Protein AF-A0A9D4EZG0-F1 (afdb_monomer_lite)

InterPro domains:
  IPR011335 Restriction endonuclease type II-like [SSF52980] (22-196)
  IPR011604 PD-(D/E)XK endonuclease-like domain superfamily [G3DSA:3.90.320.10] (28-204)
  IPR019080 YqaJ viral recombinase [PF09588] (35-185)
  IPR051703 NF-kappa-B Signaling Regulator [PTHR46609] (29-192)

pLDDT: mean 83.03, std 15.55, range [35.62, 96.44]

Secondary structure (DSSP, 8-state):
------GGG-TTEE------TTS-GGGEETTSHHHHHHHHH-SEEGGGHHHHTT-S-HHHHHHHHHHHHT--------HHHHHHHHHHHHHHHHHHHHIIIIIHHHH-TT-EEEEPEEEEEEETTEEEEEEE--SEEEESSTTSPPSEEEEEEE----S---SS--S--GGGHHHHHHHHHHTT-S-EEEEEE--THHHHTTSS---

Radius of gyration: 18.16 Å; chains: 1; bounding box: 56×31×45 Å

Organism: Dreissena polymorpha (NCBI:txid45954)

Structure (mmCIF, N/CA/C/O backbone):
data_AF-A0A9D4EZG0-F1
#
_entry.id   AF-A0A9D4EZG0-F1
#
loop_
_atom_site.group_PDB
_atom_site.id
_atom_site.type_symbol
_atom_site.label_atom_id
_atom_site.label_alt_id
_atom_site.label_comp_id
_atom_site.label_asym_id
_atom_site.label_entity_id
_atom_site.label_seq_id
_atom_site.pdbx_PDB_ins_code
_atom_site.Cartn_x
_atom_site.Cartn_y
_atom_site.Cartn_z
_atom_site.occupancy
_atom_site.B_iso_or_equiv
_atom_site.auth_seq_id
_atom_site.auth_comp_id
_atom_site.auth_asym_id
_atom_site.auth_atom_id
_atom_site.pdbx_PDB_model_num
ATOM 1 N N . MET A 1 1 ? 26.158 16.540 -13.041 1.00 35.62 1 MET A N 1
ATOM 2 C CA . MET A 1 1 ? 24.891 16.798 -13.749 1.00 35.62 1 MET A CA 1
ATOM 3 C C . MET A 1 1 ? 23.884 15.885 -13.095 1.00 35.62 1 MET A C 1
ATOM 5 O O . MET A 1 1 ? 24.068 14.680 -13.172 1.00 35.62 1 MET A O 1
ATOM 9 N N . GLU A 1 2 ? 22.956 16.441 -12.321 1.00 39.72 2 GLU A N 1
ATOM 10 C CA . GLU A 1 2 ? 21.837 15.667 -11.782 1.00 39.72 2 GLU A CA 1
ATOM 11 C C . GLU A 1 2 ? 20.896 15.375 -12.946 1.00 39.72 2 GLU A C 1
ATOM 13 O O . GLU A 1 2 ? 20.112 16.234 -13.353 1.00 39.72 2 GLU A O 1
ATOM 18 N N . ASP A 1 3 ? 21.019 14.178 -13.514 1.00 44.62 3 ASP A N 1
ATOM 19 C CA . ASP A 1 3 ? 19.990 13.605 -14.373 1.00 44.62 3 ASP A CA 1
ATOM 20 C C . ASP A 1 3 ? 18.759 13.356 -13.496 1.00 44.62 3 ASP A C 1
ATOM 22 O O . ASP A 1 3 ? 18.556 12.282 -12.930 1.00 44.62 3 ASP A O 1
ATOM 26 N N . THR A 1 4 ? 17.963 14.404 -13.307 1.00 51.66 4 THR A N 1
ATOM 27 C CA . THR A 1 4 ? 16.655 14.296 -12.671 1.00 51.66 4 THR A CA 1
ATOM 28 C C . THR A 1 4 ? 15.766 13.492 -13.612 1.00 51.66 4 THR A C 1
ATOM 30 O O . THR A 1 4 ? 15.386 13.947 -14.691 1.00 51.66 4 THR A O 1
ATOM 33 N N . VAL A 1 5 ? 15.482 12.245 -13.232 1.00 58.06 5 VAL A N 1
ATOM 34 C CA . VAL A 1 5 ? 14.557 11.383 -13.968 1.00 58.06 5 VAL A CA 1
ATOM 35 C C . VAL A 1 5 ? 13.163 11.984 -13.821 1.00 58.06 5 VAL A C 1
ATOM 37 O O . VAL A 1 5 ? 12.574 11.946 -12.742 1.00 58.06 5 VAL A O 1
ATOM 40 N N . ASP A 1 6 ? 12.626 12.540 -14.907 1.00 74.81 6 ASP A N 1
ATOM 41 C CA . ASP A 1 6 ? 11.213 12.906 -14.985 1.00 74.81 6 ASP A CA 1
ATOM 42 C C . ASP A 1 6 ? 10.387 11.617 -15.042 1.00 74.81 6 ASP A C 1
ATOM 44 O O . ASP A 1 6 ? 10.069 11.092 -16.111 1.00 74.81 6 ASP A O 1
ATOM 48 N N . ILE A 1 7 ? 10.101 11.067 -13.863 1.00 78.25 7 ILE A N 1
ATOM 49 C CA . ILE A 1 7 ? 9.424 9.780 -13.705 1.00 78.25 7 ILE A CA 1
ATOM 50 C C . ILE A 1 7 ? 8.068 9.755 -14.410 1.00 78.25 7 ILE A C 1
ATOM 52 O O . ILE A 1 7 ? 7.688 8.721 -14.949 1.00 78.25 7 ILE A O 1
ATOM 56 N N . ALA A 1 8 ? 7.385 10.901 -14.514 1.00 71.81 8 ALA A N 1
ATOM 57 C CA . ALA A 1 8 ? 6.106 11.021 -15.209 1.00 71.81 8 ALA A CA 1
ATOM 58 C C . ALA A 1 8 ? 6.208 10.752 -16.723 1.00 71.81 8 ALA A C 1
ATOM 60 O O . ALA A 1 8 ? 5.187 10.522 -17.370 1.00 71.81 8 ALA A O 1
ATOM 61 N N . LYS A 1 9 ? 7.420 10.778 -17.292 1.00 76.69 9 LYS A N 1
ATOM 62 C CA . LYS A 1 9 ? 7.703 10.441 -18.695 1.00 76.69 9 LYS A CA 1
ATOM 63 C C . LYS A 1 9 ? 8.304 9.047 -18.875 1.00 76.69 9 LYS A C 1
ATOM 65 O O . LYS A 1 9 ? 8.573 8.663 -20.012 1.00 76.69 9 LYS A O 1
ATOM 70 N N . HIS A 1 10 ? 8.546 8.302 -17.797 1.00 85.00 10 HIS A N 1
ATOM 71 C CA . HIS A 1 10 ? 9.130 6.970 -17.898 1.00 85.00 10 HIS A CA 1
ATOM 72 C C . HIS A 1 10 ? 8.100 5.984 -18.462 1.00 85.00 10 HIS A C 1
ATOM 74 O O . HIS A 1 10 ? 7.015 5.836 -17.910 1.00 85.00 10 HIS A O 1
ATOM 80 N N . GLU A 1 11 ? 8.450 5.270 -19.535 1.00 86.81 11 GLU A N 1
ATOM 81 C CA . GLU A 1 11 ? 7.517 4.415 -20.294 1.00 86.81 11 GLU A CA 1
ATOM 82 C C . GLU A 1 11 ? 6.841 3.322 -19.448 1.00 86.81 11 GLU A C 1
ATOM 84 O O . GLU A 1 11 ? 5.683 2.988 -19.670 1.00 86.81 11 GLU A O 1
ATOM 89 N N . LYS A 1 12 ? 7.562 2.820 -18.441 1.00 89.25 12 LYS A N 1
ATOM 90 C CA . LYS A 1 12 ? 7.097 1.793 -17.500 1.00 89.25 12 LYS A CA 1
ATOM 91 C C . LYS A 1 12 ? 6.278 2.303 -16.313 1.00 89.25 12 LYS A C 1
ATOM 93 O O . LYS A 1 12 ? 5.890 1.496 -15.471 1.00 89.25 12 LYS A O 1
ATOM 98 N N . TYR A 1 13 ? 6.082 3.614 -16.171 1.00 92.50 13 TYR A N 1
ATOM 99 C CA . TYR A 1 13 ? 5.332 4.189 -15.055 1.00 92.50 13 TYR A CA 1
ATOM 100 C C . TYR A 1 13 ? 3.957 4.666 -15.513 1.00 92.50 13 TYR A C 1
ATOM 102 O O . TYR A 1 13 ? 3.821 5.596 -16.307 1.00 92.50 13 TYR A O 1
ATOM 110 N N . HIS A 1 14 ? 2.922 4.050 -14.950 1.00 89.75 14 HIS A N 1
ATOM 111 C CA . HIS A 1 14 ? 1.528 4.356 -15.235 1.00 89.75 14 HIS A CA 1
ATOM 112 C C . HIS A 1 14 ? 0.889 4.974 -14.000 1.00 89.75 14 HIS A C 1
ATOM 114 O O . HIS A 1 14 ? 0.468 4.297 -13.059 1.00 89.75 14 HIS A O 1
ATOM 120 N N . GLN A 1 15 ? 0.826 6.301 -14.012 1.00 85.94 15 GLN A N 1
ATOM 121 C CA . GLN A 1 15 ? 0.176 7.058 -12.958 1.00 85.94 15 GLN A CA 1
ATOM 122 C C . GLN A 1 15 ? -1.348 6.929 -13.046 1.00 85.94 15 GLN A C 1
ATOM 124 O O . GLN A 1 15 ? -1.937 7.045 -14.129 1.00 85.94 15 GLN A O 1
ATOM 129 N N . LEU A 1 16 ? -2.013 6.823 -11.894 1.00 79.06 16 LEU A N 1
ATOM 130 C CA . LEU A 1 16 ? -3.454 7.026 -11.839 1.00 79.06 16 LEU A CA 1
ATOM 131 C C . LEU A 1 16 ? -3.764 8.479 -12.202 1.00 79.06 16 LEU A C 1
ATOM 133 O O . LEU A 1 16 ? -3.499 9.419 -11.435 1.00 79.06 16 LEU A O 1
ATOM 137 N N . LYS A 1 17 ? -4.346 8.662 -13.393 1.00 63.06 17 LYS A N 1
ATOM 138 C CA . LYS A 1 17 ? -4.920 9.943 -13.806 1.00 63.06 17 LYS A CA 1
ATOM 139 C C . LYS A 1 17 ? -5.997 10.324 -12.791 1.00 63.06 17 LYS A C 1
ATOM 141 O O . LYS A 1 17 ? -6.769 9.483 -12.338 1.00 63.06 17 LYS A O 1
ATOM 146 N N . SER A 1 18 ? -5.990 11.586 -12.384 1.00 49.84 18 SER A N 1
ATOM 147 C CA . SER A 1 18 ? -6.847 12.112 -11.324 1.00 49.84 18 SER A CA 1
ATOM 148 C C . SER A 1 18 ? -8.326 11.754 -11.518 1.00 49.84 18 SER A C 1
ATOM 150 O O . SER A 1 18 ? -8.857 11.867 -12.619 1.00 49.84 18 SER A O 1
ATOM 152 N N . TYR A 1 19 ? -8.946 11.372 -10.401 1.00 50.12 19 TYR A N 1
ATOM 153 C CA . TYR A 1 19 ? -10.377 11.267 -10.097 1.00 50.12 19 TYR A CA 1
ATOM 154 C C . TYR A 1 19 ? -11.351 11.956 -11.074 1.00 50.12 19 TYR A C 1
ATOM 156 O O . TYR A 1 19 ? -11.232 13.151 -11.346 1.00 50.12 19 TYR A O 1
ATOM 164 N N . ILE A 1 20 ? -12.394 11.222 -11.482 1.00 43.94 20 ILE A N 1
ATOM 165 C CA . ILE A 1 20 ? -13.632 11.789 -12.035 1.00 43.94 20 ILE A CA 1
ATOM 166 C C . ILE A 1 20 ? -14.622 11.966 -10.869 1.00 43.94 20 ILE A C 1
ATOM 168 O O . ILE A 1 20 ? -14.963 10.973 -10.225 1.00 43.94 20 ILE A O 1
ATOM 172 N N . PRO A 1 21 ? -15.100 13.190 -10.574 1.00 38.97 21 PRO A N 1
ATOM 173 C CA . PRO A 1 21 ? -16.111 13.420 -9.551 1.00 38.97 21 PRO A CA 1
ATOM 174 C C . PRO A 1 21 ? -17.383 12.611 -9.767 1.00 38.97 21 PRO A C 1
ATOM 176 O O . PRO A 1 21 ? -18.058 12.806 -10.771 1.00 38.97 21 PRO A O 1
ATOM 179 N N . GLY A 1 22 ? -17.736 11.744 -8.812 1.00 49.69 22 GLY A N 1
ATOM 180 C CA . GLY A 1 22 ? -19.055 11.113 -8.812 1.00 49.69 22 GLY A CA 1
ATOM 181 C C . GLY A 1 22 ? -19.142 9.743 -8.164 1.00 49.69 22 GLY A C 1
ATOM 182 O O . GLY A 1 22 ? -19.921 9.593 -7.234 1.00 49.69 22 GLY A O 1
ATOM 183 N N . GLU A 1 23 ? -18.411 8.728 -8.626 1.00 49.31 23 GLU A N 1
ATOM 184 C CA . GLU A 1 23 ? -18.785 7.345 -8.294 1.00 49.31 23 GLU A CA 1
ATOM 185 C C . GLU A 1 23 ? -17.597 6.374 -8.233 1.00 49.31 23 GLU A C 1
ATOM 187 O O . GLU A 1 23 ? -16.652 6.443 -9.011 1.00 49.31 23 GLU A O 1
ATOM 192 N N . ASN A 1 24 ? -17.722 5.414 -7.312 1.00 53.84 24 ASN A N 1
ATOM 193 C CA . ASN A 1 24 ? -16.874 4.246 -7.078 1.00 53.84 24 ASN A CA 1
ATOM 194 C C . ASN A 1 24 ? -15.560 4.476 -6.293 1.00 53.84 24 ASN A C 1
ATOM 196 O O . ASN A 1 24 ? -14.560 4.936 -6.847 1.00 53.84 24 ASN A O 1
ATOM 200 N N . PRO A 1 25 ? -15.505 4.043 -5.016 1.00 54.09 25 PRO A N 1
ATOM 201 C CA . PRO A 1 25 ? -14.279 4.020 -4.225 1.00 54.09 25 PRO A CA 1
ATOM 202 C C . PRO A 1 25 ? -13.085 3.367 -4.931 1.00 54.09 25 PRO A C 1
ATOM 204 O O . PRO A 1 25 ? -11.982 3.879 -4.769 1.00 54.09 25 PRO A O 1
ATOM 207 N N . LYS A 1 26 ? -13.313 2.360 -5.798 1.00 59.34 26 LYS A N 1
ATOM 208 C CA . LYS A 1 26 ? -12.304 1.682 -6.643 1.00 59.34 26 LYS A CA 1
ATOM 209 C C . LYS A 1 26 ? -11.625 2.586 -7.691 1.00 59.34 26 LYS A C 1
ATOM 211 O O . LYS A 1 26 ? -11.020 2.095 -8.633 1.00 59.34 26 LYS A O 1
ATOM 216 N N . THR A 1 27 ? -11.760 3.901 -7.584 1.00 65.94 27 THR A N 1
ATOM 217 C CA . THR A 1 27 ? -11.084 4.891 -8.438 1.00 65.94 27 THR A CA 1
ATOM 218 C C . THR A 1 27 ? -10.372 5.969 -7.618 1.00 65.94 27 THR A C 1
ATOM 220 O O . THR A 1 27 ? -9.858 6.949 -8.158 1.00 65.94 27 THR A O 1
ATOM 223 N N . THR A 1 28 ? -10.332 5.820 -6.290 1.00 79.31 28 THR A N 1
ATOM 224 C CA . THR A 1 28 ? -9.817 6.866 -5.406 1.00 79.31 28 THR A CA 1
ATOM 225 C C . THR A 1 28 ? -8.295 6.808 -5.332 1.00 79.31 28 THR A C 1
ATOM 227 O O . THR A 1 28 ? -7.739 5.905 -4.706 1.00 79.31 28 THR A O 1
ATOM 230 N N . LYS A 1 29 ? -7.629 7.813 -5.910 1.00 82.81 29 LYS A N 1
ATOM 231 C CA . LYS A 1 29 ? -6.174 7.999 -5.812 1.00 82.81 29 LYS A CA 1
ATOM 232 C C . LYS A 1 29 ? -5.733 8.200 -4.357 1.00 82.81 29 LYS A C 1
ATOM 234 O O . LYS A 1 29 ? -6.370 8.966 -3.620 1.00 82.81 29 LYS A O 1
ATOM 239 N N . GLN A 1 30 ? -4.637 7.552 -3.963 1.00 83.38 30 GLN A N 1
ATOM 240 C CA . GLN A 1 30 ? -3.992 7.727 -2.658 1.00 83.38 30 GLN A CA 1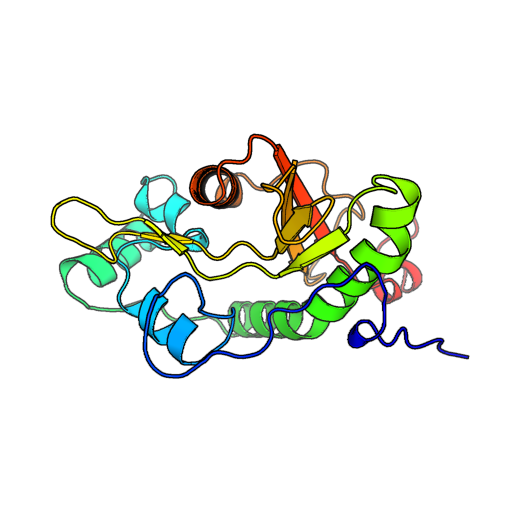
ATOM 241 C C . GLN A 1 30 ? -3.675 9.212 -2.393 1.00 83.38 30 GLN A C 1
ATOM 243 O O . GLN A 1 30 ? -3.472 9.994 -3.323 1.00 83.38 30 GLN A O 1
ATOM 248 N N . LYS A 1 31 ? -3.682 9.625 -1.119 1.00 83.69 31 LYS A N 1
ATOM 249 C CA . LYS A 1 31 ? -3.401 11.007 -0.665 1.00 83.69 31 LYS A CA 1
ATOM 250 C C . LYS A 1 31 ? -4.376 12.094 -1.153 1.00 83.69 31 LYS A C 1
ATOM 252 O O . LYS A 1 31 ? -4.211 13.257 -0.798 1.00 83.69 31 LYS A O 1
ATOM 257 N N . SER A 1 32 ? -5.425 11.748 -1.903 1.00 85.38 32 SER A N 1
ATOM 258 C CA . SER A 1 32 ? -6.505 12.689 -2.228 1.00 85.38 32 SER A CA 1
ATOM 259 C C . SER A 1 32 ? -7.388 12.998 -1.009 1.00 85.38 32 SER A C 1
ATOM 261 O O . SER A 1 32 ? -7.476 12.216 -0.063 1.00 85.38 32 SER A O 1
ATOM 263 N N . GLU A 1 33 ? -8.114 14.117 -1.021 1.00 86.75 33 GLU A N 1
ATOM 264 C CA . GLU A 1 33 ? -9.048 14.451 0.067 1.00 86.75 33 GLU A CA 1
ATOM 265 C C . GLU A 1 33 ? -10.119 13.356 0.263 1.00 86.75 33 GLU A C 1
ATOM 267 O O . GLU A 1 33 ? -10.441 12.964 1.387 1.00 86.75 33 GLU A O 1
ATOM 272 N N . THR A 1 34 ? -10.633 12.800 -0.838 1.00 85.19 34 THR A N 1
ATOM 273 C CA . THR A 1 34 ? -11.591 11.684 -0.827 1.00 85.19 34 THR A CA 1
ATOM 274 C C . THR A 1 34 ? -10.993 10.429 -0.196 1.00 85.19 34 THR A C 1
ATOM 276 O O . THR A 1 34 ? -11.669 9.755 0.581 1.00 85.19 34 THR A O 1
ATOM 279 N N . TRP A 1 35 ? -9.715 10.145 -0.459 1.00 88.38 35 TRP A N 1
ATOM 280 C CA . TRP A 1 35 ? -8.991 9.034 0.159 1.00 88.38 35 TRP A CA 1
ATOM 281 C C . TRP A 1 35 ? -8.968 9.143 1.684 1.00 88.38 35 TRP A C 1
ATOM 283 O O . TRP A 1 35 ? -9.330 8.189 2.378 1.00 88.38 35 TRP A O 1
ATOM 293 N N . PHE A 1 36 ? -8.629 10.324 2.212 1.00 88.69 36 PHE A N 1
ATOM 294 C CA . PHE A 1 36 ? -8.656 10.580 3.653 1.00 88.69 36 PHE A CA 1
ATOM 295 C C . PHE A 1 36 ? -10.069 10.438 4.232 1.00 88.69 36 PHE A C 1
ATOM 297 O O . PHE A 1 36 ? -10.241 9.789 5.266 1.00 88.69 36 PHE A O 1
ATOM 304 N N . LYS A 1 37 ? -11.096 10.971 3.553 1.00 88.62 37 LYS A N 1
ATOM 305 C CA . LYS A 1 37 ? -12.503 10.855 3.984 1.00 88.62 37 LYS A CA 1
ATOM 306 C C . LYS A 1 37 ? -12.963 9.398 4.070 1.00 88.62 37 LYS A C 1
ATOM 308 O O . LYS A 1 37 ? -13.575 9.017 5.066 1.00 88.62 37 LYS A O 1
ATOM 313 N N . ILE A 1 38 ? -12.664 8.588 3.053 1.00 88.88 38 ILE A N 1
ATOM 314 C CA . ILE A 1 38 ? -13.025 7.163 3.010 1.00 88.88 38 ILE A CA 1
ATOM 315 C C . ILE A 1 38 ? -12.316 6.399 4.134 1.00 88.88 38 ILE A C 1
ATOM 317 O O . ILE A 1 38 ? -12.963 5.668 4.883 1.00 88.88 38 ILE A O 1
ATOM 321 N N . ARG A 1 39 ? -11.009 6.620 4.315 1.00 89.62 39 ARG A N 1
ATOM 322 C CA . ARG A 1 39 ? -10.227 5.968 5.377 1.00 89.62 39 ARG A CA 1
ATOM 323 C C . ARG A 1 39 ? -10.692 6.343 6.774 1.00 89.62 39 ARG A C 1
ATOM 325 O O . ARG A 1 39 ? -10.776 5.467 7.630 1.00 89.62 39 ARG A O 1
ATOM 332 N N . ASN A 1 40 ? -11.048 7.604 7.001 1.00 88.50 40 ASN A N 1
ATOM 333 C CA . ASN A 1 40 ? -11.535 8.034 8.307 1.00 88.50 40 ASN A CA 1
ATOM 334 C C . ASN A 1 40 ? -12.882 7.383 8.667 1.00 88.50 40 ASN A C 1
ATOM 336 O O . ASN A 1 40 ? -13.120 7.040 9.820 1.00 88.50 40 ASN A O 1
ATOM 340 N N . ARG A 1 41 ? -13.744 7.152 7.668 1.00 88.38 41 ARG A N 1
ATOM 341 C CA . ARG A 1 41 ? -15.038 6.473 7.848 1.00 88.38 41 ARG A CA 1
ATOM 342 C C . ARG A 1 41 ? -14.922 4.955 7.983 1.00 88.38 41 ARG A C 1
ATOM 344 O O . ARG A 1 41 ? -15.871 4.324 8.434 1.00 88.38 41 ARG A O 1
ATOM 351 N N . SER A 1 42 ? -13.794 4.375 7.579 1.00 91.75 42 SER A N 1
ATOM 352 C CA . SER A 1 42 ? -13.596 2.930 7.633 1.00 91.75 42 SER A CA 1
ATOM 353 C C . SER A 1 42 ? -13.290 2.423 9.042 1.00 91.75 42 SER A C 1
ATOM 355 O O . SER A 1 42 ? -12.532 3.043 9.805 1.00 91.75 42 SER A O 1
ATOM 357 N N . SER A 1 43 ? -13.845 1.256 9.378 1.00 93.50 43 SER A N 1
ATOM 358 C CA . SER A 1 43 ? -13.565 0.595 10.657 1.00 93.50 43 SER A CA 1
ATOM 359 C C . SER A 1 43 ? -12.124 0.092 10.707 1.00 93.50 43 SER A C 1
ATOM 361 O O . SER A 1 43 ? -11.454 0.237 11.725 1.00 93.50 43 SER A O 1
ATOM 363 N N . VAL A 1 44 ? -11.610 -0.415 9.589 1.00 94.75 44 VAL A N 1
ATOM 364 C CA . VAL A 1 44 ? -10.239 -0.908 9.458 1.00 94.75 44 VAL A CA 1
ATOM 365 C C . VAL A 1 44 ? -9.608 -0.361 8.179 1.00 94.75 44 VAL A C 1
ATOM 367 O O . VAL A 1 44 ? -10.245 -0.221 7.142 1.00 94.75 44 VAL A O 1
ATOM 370 N N . THR A 1 45 ? -8.319 -0.069 8.231 1.00 95.00 45 THR A N 1
ATOM 371 C CA . THR A 1 45 ? -7.494 0.192 7.048 1.00 95.00 45 THR A CA 1
ATOM 372 C C . THR A 1 45 ? -6.410 -0.876 6.943 1.00 95.00 45 THR A C 1
ATOM 374 O O . THR A 1 45 ? -6.052 -1.466 7.963 1.00 95.00 45 THR A O 1
ATOM 377 N N . GLY A 1 46 ? -5.821 -1.089 5.760 1.00 94.25 46 GLY A N 1
ATOM 378 C CA . GLY A 1 46 ? -4.669 -1.999 5.606 1.00 94.25 46 GLY A CA 1
ATOM 379 C C . GLY A 1 46 ? -3.592 -1.770 6.679 1.00 94.25 46 GLY A C 1
ATOM 380 O O . GLY A 1 46 ? -3.209 -2.692 7.394 1.00 94.25 46 GLY A O 1
ATOM 381 N N . SER A 1 47 ? -3.227 -0.506 6.912 1.00 92.38 47 SER A N 1
ATOM 382 C CA . SER A 1 47 ? -2.221 -0.110 7.907 1.00 92.38 47 SER A CA 1
ATOM 383 C C . SER A 1 47 ? -2.671 -0.228 9.377 1.00 92.38 47 SER A C 1
ATOM 385 O O . SER A 1 47 ? -1.835 -0.171 10.274 1.00 92.38 47 SER A O 1
ATOM 387 N N . THR A 1 48 ? -3.972 -0.358 9.668 1.00 94.25 48 THR A N 1
ATOM 388 C CA . THR A 1 48 ? -4.490 -0.553 11.045 1.00 94.25 48 THR A CA 1
ATOM 389 C C . THR A 1 48 ? -4.917 -1.993 11.329 1.00 94.25 48 THR A C 1
ATOM 391 O O . THR A 1 48 ? -5.149 -2.334 12.490 1.00 94.25 48 THR A O 1
ATOM 394 N N . CYS A 1 49 ? -4.940 -2.853 10.306 1.00 95.44 49 CYS A N 1
ATOM 395 C CA . CYS A 1 49 ? -5.368 -4.250 10.373 1.00 95.44 49 CYS A CA 1
ATOM 396 C C . CYS A 1 49 ? -4.630 -5.045 11.459 1.00 95.44 49 CYS A C 1
ATOM 398 O O . CYS A 1 49 ? -5.257 -5.746 12.246 1.00 95.44 49 CYS A O 1
ATOM 400 N N . TYR A 1 50 ? -3.316 -4.851 11.608 1.00 96.44 50 TYR A N 1
ATOM 401 C CA . TYR A 1 50 ? -2.542 -5.505 12.669 1.00 96.44 50 TYR A CA 1
ATOM 402 C C . TYR A 1 50 ? -3.084 -5.210 14.081 1.00 96.44 50 TYR A C 1
ATOM 404 O O . TYR A 1 50 ? -3.174 -6.099 14.927 1.00 96.44 50 TYR A O 1
ATOM 412 N N . THR A 1 51 ? -3.489 -3.963 14.336 1.00 94.81 51 THR A N 1
ATOM 413 C CA . THR A 1 51 ? -4.087 -3.580 15.625 1.00 94.81 51 THR A CA 1
ATOM 414 C C . THR A 1 51 ? -5.517 -4.107 15.745 1.00 94.81 51 THR A C 1
ATOM 416 O O . THR A 1 51 ? -5.883 -4.596 16.810 1.00 94.81 51 THR A O 1
ATOM 419 N N . ALA A 1 52 ? -6.295 -4.068 14.659 1.00 93.69 52 ALA A N 1
ATOM 420 C CA . ALA A 1 52 ? -7.660 -4.596 14.614 1.00 93.69 52 ALA A CA 1
ATOM 421 C C . ALA A 1 52 ? -7.722 -6.113 14.888 1.00 93.69 52 ALA A C 1
ATOM 423 O O . ALA A 1 52 ? -8.648 -6.583 15.540 1.00 93.69 52 ALA A O 1
ATOM 424 N N . LEU A 1 53 ? -6.699 -6.866 14.468 1.00 95.06 53 LEU A N 1
ATOM 425 C CA . LEU A 1 53 ? -6.534 -8.303 14.733 1.00 95.06 53 LEU A CA 1
ATOM 426 C C . LEU A 1 53 ? -6.056 -8.627 16.161 1.00 95.06 53 LEU A C 1
ATOM 428 O O . LEU A 1 53 ? -5.748 -9.779 16.466 1.00 95.06 53 LEU A O 1
ATOM 432 N N . GLY A 1 54 ? -5.932 -7.628 17.035 1.00 94.62 54 GLY A N 1
ATOM 433 C CA . GLY A 1 54 ? -5.518 -7.840 18.419 1.00 94.62 54 GLY A CA 1
ATOM 434 C C . GLY A 1 54 ? -4.017 -8.099 18.605 1.00 94.62 54 GLY A C 1
ATOM 435 O O . GLY A 1 54 ? -3.603 -8.589 19.651 1.00 94.62 54 GLY A O 1
ATOM 436 N N . GLN A 1 55 ? -3.183 -7.801 17.602 1.00 94.44 55 GLN A N 1
ATOM 437 C CA . GLN A 1 55 ? -1.735 -8.059 17.655 1.00 94.44 55 GLN A CA 1
ATOM 438 C C . GLN A 1 55 ? -0.924 -6.838 18.135 1.00 94.44 55 GLN A C 1
ATOM 440 O O . GLN A 1 55 ? 0.296 -6.913 18.313 1.00 94.44 55 GLN A O 1
ATOM 445 N N . GLY A 1 56 ? -1.586 -5.692 18.322 1.00 90.00 56 GLY A N 1
ATOM 446 C CA . GLY A 1 56 ? -0.979 -4.452 18.803 1.00 90.00 56 GLY A CA 1
ATOM 447 C C . GLY A 1 56 ? -0.723 -4.433 20.314 1.00 90.00 56 GLY A C 1
ATOM 448 O O . GLY A 1 56 ? -1.120 -5.320 21.064 1.00 90.00 56 GLY A O 1
ATOM 449 N N . LYS A 1 57 ? -0.089 -3.360 20.798 1.00 91.44 57 LYS A N 1
ATOM 450 C CA . LYS A 1 57 ? -0.036 -3.075 22.243 1.00 91.44 57 LYS A CA 1
ATOM 451 C C . LYS A 1 57 ? -1.441 -2.741 22.752 1.00 91.44 57 LYS A C 1
ATOM 453 O O . LYS A 1 57 ? -2.194 -2.082 22.037 1.00 91.44 57 LYS A O 1
ATOM 458 N N . LEU A 1 58 ? -1.750 -3.084 24.007 1.00 92.94 58 LEU A N 1
ATOM 459 C CA . LEU A 1 58 ? -3.066 -2.847 24.626 1.00 92.94 58 LEU A CA 1
ATOM 460 C C . LEU A 1 58 ? -3.579 -1.414 24.425 1.00 92.94 58 LEU A C 1
ATOM 462 O O . LEU A 1 58 ? -4.716 -1.220 24.009 1.00 92.94 58 LEU A O 1
ATOM 466 N N . LYS A 1 59 ? -2.711 -0.414 24.621 1.00 91.50 59 LYS A N 1
ATOM 467 C CA . LYS A 1 59 ? -3.051 0.998 24.398 1.00 91.50 59 LYS A CA 1
ATOM 468 C C . LYS A 1 59 ? -3.491 1.281 22.955 1.00 91.50 59 LYS A C 1
ATOM 470 O O . LYS A 1 59 ? -4.473 1.981 22.750 1.00 91.50 59 LYS A O 1
ATOM 475 N N . ASN A 1 60 ? -2.795 0.725 21.963 1.00 90.19 60 ASN A N 1
ATOM 476 C CA . ASN A 1 60 ? -3.128 0.935 20.551 1.00 90.19 60 ASN A CA 1
ATOM 477 C C . ASN A 1 60 ? -4.444 0.239 20.187 1.00 90.19 60 ASN A C 1
ATOM 479 O O . ASN A 1 60 ? -5.241 0.791 19.434 1.00 90.19 60 ASN A O 1
ATOM 483 N N . MET A 1 61 ? -4.683 -0.951 20.748 1.00 93.44 61 MET A N 1
ATOM 484 C CA . MET A 1 61 ? -5.937 -1.683 20.564 1.00 93.44 61 MET A CA 1
ATOM 485 C C . MET A 1 61 ? -7.123 -0.924 21.160 1.00 93.44 61 MET A C 1
ATOM 487 O O . MET A 1 61 ? -8.146 -0.802 20.495 1.00 93.44 61 MET A O 1
ATOM 491 N N . GLN A 1 62 ? -6.966 -0.348 22.357 1.00 92.94 62 GLN A N 1
ATOM 492 C CA . GLN A 1 62 ? -8.001 0.479 22.980 1.00 92.94 62 GLN A CA 1
ATOM 493 C C . GLN A 1 62 ? -8.315 1.720 22.138 1.00 92.94 62 GLN A C 1
ATOM 495 O O . GLN A 1 62 ? -9.476 1.982 21.856 1.00 92.94 62 GLN A O 1
ATOM 500 N N . VAL A 1 63 ? -7.289 2.438 21.666 1.00 92.25 63 VAL A N 1
ATOM 501 C CA . VAL A 1 63 ? -7.478 3.613 20.796 1.00 92.25 63 VAL A CA 1
ATOM 502 C C . VAL A 1 63 ? -8.215 3.239 19.508 1.00 92.25 63 VAL A C 1
ATOM 504 O O . VAL A 1 63 ? -9.131 3.944 19.092 1.00 92.25 63 VAL A O 1
ATOM 507 N N . HIS A 1 64 ? -7.856 2.113 18.882 1.00 93.12 64 HIS A N 1
ATOM 508 C CA . HIS A 1 64 ? -8.564 1.633 17.698 1.00 93.12 64 HIS A CA 1
ATOM 509 C C . HIS A 1 64 ? -10.024 1.273 18.013 1.00 93.12 64 HIS A C 1
ATOM 511 O O . HIS A 1 64 ? -10.918 1.645 17.255 1.00 93.12 64 HIS A O 1
ATOM 517 N N . TYR A 1 65 ? -10.270 0.581 19.128 1.00 93.19 65 TYR A N 1
ATOM 518 C CA . TYR A 1 65 ? -11.613 0.220 19.575 1.00 93.19 65 TYR A CA 1
ATOM 519 C C . TYR A 1 65 ? -12.482 1.455 19.827 1.00 93.19 65 TYR A C 1
ATOM 521 O O . TYR A 1 65 ? -13.590 1.520 19.299 1.00 93.19 65 TYR A O 1
ATOM 529 N N . ASP A 1 66 ? -11.977 2.446 20.565 1.00 92.88 66 ASP A N 1
ATOM 530 C CA . ASP A 1 66 ? -12.693 3.691 20.861 1.00 92.88 66 ASP A CA 1
ATOM 531 C C . ASP A 1 66 ? -13.056 4.421 19.560 1.00 92.88 66 ASP A C 1
ATOM 533 O O . ASP A 1 66 ? -14.226 4.717 19.312 1.00 92.88 66 ASP A O 1
ATOM 537 N N . ARG A 1 67 ? -12.096 4.580 18.642 1.00 91.88 67 ARG A N 1
ATOM 538 C CA . ARG A 1 67 ? -12.348 5.202 17.334 1.00 91.88 67 ARG A CA 1
ATOM 539 C C . ARG A 1 67 ? -13.472 4.498 16.569 1.00 91.88 67 ARG A C 1
ATOM 541 O O . ARG A 1 67 ? -14.337 5.157 16.004 1.00 91.88 67 ARG A O 1
ATOM 548 N N . VAL A 1 68 ? -13.465 3.165 16.538 1.00 90.19 68 VAL A N 1
ATOM 549 C CA . VAL A 1 68 ? -14.405 2.373 15.724 1.00 90.19 68 VAL A CA 1
ATOM 550 C C . VAL A 1 68 ? -15.776 2.217 16.384 1.00 90.19 68 VAL A C 1
ATOM 552 O O . VAL A 1 68 ? -16.785 2.194 15.682 1.00 90.19 68 VAL A O 1
ATOM 555 N N . LYS A 1 69 ? -15.838 2.070 17.711 1.00 90.06 69 LYS A N 1
ATOM 556 C CA . LYS A 1 69 ? -17.084 1.779 18.438 1.00 90.06 69 LYS A CA 1
ATOM 557 C C . LYS A 1 69 ? -17.749 3.009 19.027 1.00 90.06 69 LYS A C 1
ATOM 559 O O . LYS A 1 69 ? -18.975 3.048 19.068 1.00 90.06 69 LYS A O 1
ATOM 564 N N . THR A 1 70 ? -16.972 3.982 19.491 1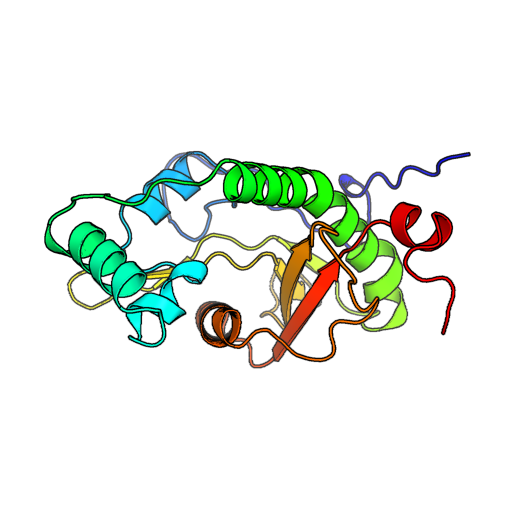.00 87.44 70 THR A N 1
ATOM 565 C CA . THR A 1 70 ? -17.494 5.185 20.154 1.00 87.44 70 THR A CA 1
ATOM 566 C C . THR A 1 70 ? -17.306 6.445 19.313 1.00 87.44 70 THR A C 1
ATOM 568 O O . THR A 1 70 ? -17.913 7.468 19.617 1.00 87.44 70 THR A O 1
ATOM 571 N N . GLY A 1 71 ? -16.506 6.381 18.242 1.00 84.81 71 GLY A N 1
ATOM 572 C CA . GLY A 1 71 ? -16.172 7.538 17.409 1.00 84.81 71 GLY A CA 1
ATOM 573 C C . GLY A 1 71 ? -15.173 8.491 18.069 1.00 84.81 71 GLY A C 1
ATOM 574 O O . GLY A 1 71 ? -14.913 9.564 17.529 1.00 84.81 71 GLY A O 1
ATOM 575 N N . ILE A 1 72 ? -14.620 8.122 19.229 1.00 84.38 72 ILE A N 1
ATOM 576 C CA . ILE A 1 72 ? -13.652 8.939 19.959 1.00 84.38 72 ILE A CA 1
ATOM 577 C C . ILE A 1 72 ? -12.257 8.636 19.417 1.00 84.38 72 ILE A C 1
ATOM 579 O O . ILE A 1 72 ? -11.728 7.543 19.618 1.00 84.38 72 ILE A O 1
ATOM 583 N N . ASP A 1 73 ? -11.644 9.616 18.758 1.00 81.06 73 ASP A N 1
ATOM 584 C CA . ASP A 1 73 ? -10.249 9.519 18.338 1.00 81.06 73 ASP A CA 1
ATOM 585 C C . ASP A 1 73 ? -9.324 10.126 19.400 1.00 81.06 73 ASP A C 1
ATOM 587 O O . ASP A 1 73 ? -9.118 11.336 19.472 1.00 81.06 73 ASP A O 1
ATOM 591 N N . ASN A 1 74 ? -8.789 9.259 20.260 1.00 79.00 74 ASN A N 1
ATOM 592 C CA . ASN A 1 74 ? -7.811 9.625 21.288 1.00 79.00 74 ASN A CA 1
ATOM 593 C C . ASN A 1 74 ? -6.364 9.561 20.771 1.00 79.00 74 ASN A C 1
ATOM 595 O O . ASN A 1 74 ? -5.418 9.700 21.554 1.00 79.00 74 ASN A O 1
ATOM 599 N N . PHE A 1 75 ? -6.160 9.282 19.480 1.00 80.25 75 PHE A N 1
ATOM 600 C CA . PHE A 1 75 ? -4.824 9.192 18.924 1.00 80.25 75 PHE A CA 1
ATOM 601 C C . PHE A 1 75 ? -4.224 10.586 18.744 1.00 80.25 75 PHE A C 1
ATOM 603 O O . PHE A 1 75 ? -4.762 11.438 18.043 1.00 80.25 75 PHE A O 1
ATOM 610 N N . GLN A 1 76 ? -3.058 10.803 19.346 1.00 81.69 76 GLN A N 1
ATOM 611 C CA . GLN A 1 76 ? -2.254 11.991 19.096 1.00 81.69 76 GLN A CA 1
ATOM 612 C C . GLN A 1 76 ? -0.962 11.584 18.406 1.00 81.69 76 GLN A C 1
ATOM 614 O O . GLN A 1 76 ? -0.196 10.762 18.916 1.00 81.69 76 GLN A O 1
ATOM 619 N N . PHE A 1 77 ? -0.727 12.171 17.236 1.00 81.25 77 PHE A N 1
ATOM 620 C CA . PHE A 1 77 ? 0.534 12.014 16.533 1.00 81.25 77 PHE A CA 1
ATOM 621 C C . PHE A 1 77 ? 1.637 12.714 17.328 1.00 81.25 77 PHE A C 1
ATOM 623 O O . PHE A 1 77 ? 1.518 13.887 17.674 1.00 81.25 77 PHE A O 1
ATOM 630 N N . THR A 1 78 ? 2.722 11.997 17.608 1.00 87.88 78 THR A N 1
ATOM 631 C CA . THR A 1 78 ? 3.934 12.622 18.144 1.00 87.88 78 THR A CA 1
ATOM 632 C C . THR A 1 78 ? 4.625 13.422 17.041 1.00 87.88 78 THR A C 1
ATOM 634 O O . THR A 1 78 ? 4.534 13.062 15.867 1.00 87.88 78 THR A O 1
ATOM 637 N N . GLU A 1 79 ? 5.373 14.467 17.397 1.00 89.75 79 GLU A N 1
ATOM 638 C CA . GLU A 1 79 ? 6.147 15.258 16.423 1.00 89.75 79 GLU A CA 1
ATOM 639 C C . GLU A 1 79 ? 7.095 14.383 15.592 1.00 89.75 79 GLU A C 1
ATOM 641 O O . GLU A 1 79 ? 7.185 14.530 14.375 1.00 89.75 79 GLU A O 1
ATOM 646 N N . ALA A 1 80 ? 7.733 13.398 16.234 1.00 86.50 80 ALA A N 1
ATOM 647 C CA . ALA A 1 80 ? 8.581 12.423 15.555 1.00 86.50 80 ALA A CA 1
ATOM 648 C C . ALA A 1 80 ? 7.807 11.587 14.520 1.00 86.50 80 ALA A C 1
ATOM 650 O O . ALA A 1 80 ? 8.312 11.337 13.428 1.00 86.50 80 ALA A O 1
ATOM 651 N N . LEU A 1 81 ? 6.573 11.169 14.829 1.00 84.62 81 LEU A N 1
ATOM 652 C CA . LEU A 1 81 ? 5.741 10.422 13.885 1.00 84.62 81 LEU A CA 1
ATOM 653 C C . LEU A 1 81 ? 5.315 11.296 12.700 1.00 84.62 81 LEU A C 1
ATOM 655 O O . LEU A 1 81 ? 5.390 10.836 11.565 1.00 84.62 81 LEU A O 1
ATOM 659 N N . ILE A 1 82 ? 4.923 12.549 12.949 1.00 88.25 82 ILE A N 1
ATOM 660 C CA . ILE A 1 82 ? 4.578 13.514 11.891 1.00 88.25 82 ILE A CA 1
ATOM 661 C C . ILE A 1 82 ? 5.782 13.739 10.973 1.00 88.25 82 ILE A C 1
ATOM 663 O O . ILE A 1 82 ? 5.649 13.658 9.754 1.00 88.25 82 ILE A O 1
ATOM 667 N N . SER A 1 83 ? 6.963 13.959 11.553 1.00 89.00 83 SER A N 1
ATOM 668 C CA . SER A 1 83 ? 8.211 14.119 10.804 1.00 89.00 83 SER A CA 1
ATOM 669 C C . SER A 1 83 ? 8.498 12.902 9.917 1.00 89.00 83 SER A C 1
ATOM 671 O O . SER A 1 83 ? 8.733 13.052 8.719 1.00 89.00 83 SER A O 1
ATOM 673 N N . ASN A 1 84 ? 8.363 11.686 10.459 1.00 86.38 84 ASN A N 1
ATOM 674 C CA . ASN A 1 84 ? 8.552 10.455 9.689 1.00 86.38 84 ASN A CA 1
ATOM 675 C C . ASN A 1 84 ? 7.526 10.294 8.556 1.00 86.38 84 ASN A C 1
ATOM 677 O O . ASN A 1 84 ? 7.884 9.857 7.465 1.00 86.38 84 ASN A O 1
ATOM 681 N N . MET A 1 85 ? 6.258 10.648 8.790 1.00 86.56 85 MET A N 1
ATOM 682 C CA . MET A 1 85 ? 5.216 10.605 7.757 1.00 86.56 85 MET A CA 1
ATOM 683 C C . MET A 1 85 ? 5.486 11.608 6.631 1.00 86.56 85 MET A C 1
ATOM 685 O O . MET A 1 85 ? 5.308 11.277 5.457 1.00 86.56 85 MET A O 1
ATOM 689 N N . ASN A 1 86 ? 5.944 12.812 6.980 1.00 89.81 86 ASN A N 1
ATOM 690 C CA . ASN A 1 86 ? 6.312 13.842 6.012 1.00 89.81 86 ASN A CA 1
ATOM 691 C C . ASN A 1 86 ? 7.520 13.411 5.182 1.00 89.81 86 ASN A C 1
ATOM 693 O O . ASN A 1 86 ? 7.461 13.507 3.960 1.00 89.81 86 ASN A O 1
ATOM 697 N N . TYR A 1 87 ? 8.560 12.868 5.822 1.00 89.12 87 TYR A N 1
ATOM 698 C CA . TYR A 1 87 ? 9.721 12.316 5.122 1.00 89.12 87 TYR A CA 1
ATOM 699 C C . TYR A 1 87 ? 9.318 11.205 4.154 1.00 89.12 87 TYR A C 1
ATOM 701 O O . TYR A 1 87 ? 9.725 11.195 2.994 1.00 89.12 87 TYR A O 1
ATOM 709 N N . GLY A 1 88 ? 8.480 10.272 4.615 1.00 88.19 88 GLY A N 1
ATOM 710 C CA . GLY A 1 88 ? 8.025 9.193 3.753 1.00 88.19 88 GLY A CA 1
ATOM 711 C C . GLY A 1 88 ? 7.244 9.713 2.549 1.00 88.19 88 GLY A C 1
ATOM 712 O O . GLY A 1 88 ? 7.452 9.257 1.430 1.00 88.19 88 GLY A O 1
ATOM 713 N N . THR A 1 89 ? 6.416 10.735 2.768 1.00 88.44 89 THR A N 1
ATOM 714 C CA . THR A 1 89 ? 5.640 11.386 1.709 1.00 88.44 89 THR A CA 1
ATOM 715 C C . THR A 1 89 ? 6.526 12.121 0.704 1.00 88.44 89 THR A C 1
ATOM 717 O O . THR A 1 89 ? 6.241 12.044 -0.488 1.00 88.44 89 THR A O 1
ATOM 720 N N . SER A 1 90 ? 7.577 12.819 1.148 1.00 90.00 90 SER A N 1
ATOM 721 C CA . SER A 1 90 ? 8.458 13.584 0.255 1.00 90.00 90 SER A CA 1
ATOM 722 C C . SER A 1 90 ? 9.361 12.704 -0.605 1.00 90.00 90 SER A C 1
ATOM 724 O O . SER A 1 90 ? 9.715 13.123 -1.700 1.00 90.00 90 SER A O 1
ATOM 726 N N . HIS A 1 91 ? 9.700 11.498 -0.137 1.00 89.69 91 HIS A N 1
ATOM 727 C CA . HIS A 1 91 ? 10.637 10.592 -0.818 1.00 89.69 91 HIS A CA 1
ATOM 728 C C . HIS A 1 91 ? 9.990 9.384 -1.497 1.00 89.69 91 HIS A C 1
ATOM 730 O O . HIS A 1 91 ? 10.680 8.575 -2.111 1.00 89.69 91 HIS A O 1
ATOM 736 N N . GLU A 1 92 ? 8.667 9.240 -1.419 1.00 89.19 92 GLU A N 1
ATOM 737 C CA . GLU A 1 92 ? 7.952 8.176 -2.133 1.00 89.19 92 GLU A CA 1
ATOM 738 C C . GLU A 1 92 ? 8.228 8.226 -3.642 1.00 89.19 92 GLU A C 1
ATOM 740 O O . GLU A 1 92 ? 8.479 7.193 -4.253 1.00 89.19 92 GLU A O 1
ATOM 745 N N . ILE A 1 93 ? 8.272 9.424 -4.235 1.00 89.69 93 ILE A N 1
ATOM 746 C CA . ILE A 1 93 ? 8.541 9.576 -5.669 1.00 89.69 93 ILE A CA 1
ATOM 747 C C . ILE A 1 93 ? 9.958 9.126 -6.053 1.00 89.69 93 ILE A C 1
ATOM 749 O O . ILE A 1 93 ? 10.142 8.529 -7.112 1.00 89.69 93 ILE A O 1
ATOM 753 N N . ASP A 1 94 ? 10.940 9.336 -5.173 1.00 89.69 94 ASP A N 1
ATOM 754 C CA . ASP A 1 94 ? 12.323 8.897 -5.382 1.00 89.69 94 ASP A CA 1
ATOM 755 C C . ASP A 1 94 ? 12.426 7.367 -5.313 1.00 89.69 94 ASP A C 1
ATOM 757 O O . ASP A 1 94 ? 13.138 6.726 -6.098 1.00 89.69 94 ASP A O 1
ATOM 761 N N . ALA A 1 95 ? 11.667 6.762 -4.397 1.00 90.06 95 ALA A N 1
ATOM 762 C CA . ALA A 1 95 ? 11.559 5.319 -4.275 1.00 90.06 95 ALA A CA 1
ATOM 763 C C . ALA A 1 95 ? 10.910 4.699 -5.520 1.00 90.06 95 ALA A C 1
ATOM 765 O O . ALA A 1 95 ? 11.461 3.757 -6.094 1.00 90.06 95 ALA A O 1
ATOM 766 N N . ILE A 1 96 ? 9.798 5.273 -5.993 1.00 91.94 96 ILE A N 1
ATOM 767 C CA . ILE A 1 96 ? 9.128 4.862 -7.235 1.00 91.94 96 ILE A CA 1
ATOM 768 C C . ILE A 1 96 ? 10.087 4.990 -8.418 1.00 91.94 96 ILE A C 1
ATOM 770 O O . ILE A 1 96 ? 10.245 4.039 -9.180 1.00 91.94 96 ILE A O 1
ATOM 774 N N . ALA A 1 97 ? 10.785 6.121 -8.549 1.00 90.94 97 ALA A N 1
ATOM 775 C CA . ALA A 1 97 ? 11.755 6.324 -9.620 1.00 90.94 97 ALA A CA 1
ATOM 776 C C . ALA A 1 97 ? 12.870 5.271 -9.594 1.00 90.94 97 ALA A C 1
ATOM 778 O O . ALA A 1 97 ? 13.241 4.732 -10.636 1.00 90.94 97 ALA A O 1
ATOM 779 N N . THR A 1 98 ? 13.354 4.909 -8.405 1.00 90.38 98 THR A N 1
ATOM 780 C CA . THR A 1 98 ? 14.350 3.843 -8.236 1.00 90.38 98 THR A CA 1
ATOM 781 C C . THR A 1 98 ? 13.802 2.488 -8.687 1.00 90.38 98 THR A C 1
ATOM 783 O O . THR A 1 98 ? 14.478 1.761 -9.422 1.00 90.38 98 THR A O 1
ATOM 786 N N . VAL A 1 99 ? 12.571 2.150 -8.297 1.00 91.62 99 VAL A N 1
ATOM 787 C CA . VAL A 1 99 ? 11.920 0.899 -8.707 1.00 91.62 99 VAL A CA 1
ATOM 788 C C . VAL A 1 99 ? 11.763 0.853 -10.223 1.00 91.62 99 VAL A C 1
ATOM 790 O O . VAL A 1 99 ? 12.222 -0.093 -10.858 1.00 91.62 99 VAL A O 1
ATOM 793 N N . VAL A 1 100 ? 11.182 1.890 -10.818 1.00 92.88 100 VAL A N 1
ATOM 794 C CA . VAL A 1 100 ? 10.852 1.929 -12.245 1.00 92.88 100 VAL A CA 1
ATOM 795 C C . VAL A 1 100 ? 12.100 1.981 -13.129 1.00 92.88 100 VAL A C 1
ATOM 797 O O . VAL A 1 100 ? 12.154 1.271 -14.130 1.00 92.88 100 VAL A O 1
ATOM 800 N N . ALA A 1 101 ? 13.103 2.788 -12.774 1.00 90.75 101 ALA A N 1
ATOM 801 C CA . ALA A 1 101 ? 14.273 3.008 -13.625 1.00 90.75 101 ALA A CA 1
ATOM 802 C C . ALA A 1 101 ? 15.386 1.969 -13.418 1.00 90.75 101 ALA A C 1
ATOM 804 O O . ALA A 1 101 ? 16.181 1.739 -14.327 1.00 90.75 101 ALA A O 1
ATOM 805 N N . ARG A 1 102 ? 15.483 1.350 -12.230 1.00 89.25 102 ARG A N 1
ATOM 806 C CA . ARG A 1 102 ? 16.582 0.419 -11.902 1.00 89.25 102 ARG A CA 1
ATOM 807 C C . ARG A 1 102 ? 16.111 -1.001 -11.610 1.00 89.25 102 ARG A C 1
ATOM 809 O O . ARG A 1 102 ? 16.706 -1.949 -12.121 1.00 89.25 102 ARG A O 1
ATOM 816 N N . VAL A 1 103 ? 15.061 -1.172 -10.805 1.00 90.31 103 VAL A N 1
ATOM 817 C CA . VAL A 1 103 ? 14.622 -2.507 -10.358 1.00 90.31 103 VAL A CA 1
ATOM 818 C C . VAL A 1 103 ? 13.818 -3.224 -11.439 1.00 90.31 103 VAL A C 1
ATOM 820 O O . VAL A 1 103 ? 14.143 -4.359 -11.775 1.00 90.31 103 VAL A O 1
ATOM 823 N N . LEU A 1 104 ? 12.799 -2.586 -12.020 1.00 92.38 104 LEU A N 1
ATOM 824 C CA . LEU A 1 104 ? 11.951 -3.229 -13.026 1.00 92.38 104 LEU A CA 1
ATOM 825 C C . LEU A 1 104 ? 12.739 -3.674 -14.261 1.00 92.38 104 LEU A C 1
ATOM 827 O O . LEU A 1 104 ? 12.607 -4.836 -14.629 1.00 92.38 104 LEU A O 1
ATOM 831 N N . PRO A 1 105 ? 13.603 -2.851 -14.887 1.00 91.25 105 PRO A N 1
ATOM 832 C CA . PRO A 1 105 ? 14.307 -3.280 -16.093 1.00 91.25 105 PRO A CA 1
ATOM 833 C C . PRO A 1 105 ? 15.265 -4.451 -15.845 1.00 91.25 105 PRO A C 1
ATOM 835 O O . PRO A 1 105 ? 15.491 -5.244 -16.753 1.00 91.25 105 PRO A O 1
ATOM 838 N N . SER A 1 106 ? 15.813 -4.571 -14.630 1.00 92.81 106 SER A N 1
ATOM 839 C CA . SER A 1 106 ? 16.797 -5.606 -14.288 1.00 92.81 106 SER A CA 1
ATOM 840 C C . SER A 1 106 ? 16.172 -6.904 -13.775 1.00 92.81 106 SER A C 1
ATOM 842 O O . SER A 1 106 ? 16.631 -7.984 -14.136 1.00 92.81 106 SER A O 1
ATOM 844 N N . MET A 1 107 ? 15.132 -6.810 -12.945 1.00 92.94 107 MET A N 1
ATOM 845 C CA . MET A 1 107 ? 14.542 -7.959 -12.247 1.00 92.94 107 MET A CA 1
ATOM 846 C C . MET A 1 107 ? 13.212 -8.412 -12.860 1.00 92.94 107 MET A C 1
ATOM 848 O O . MET A 1 107 ? 12.843 -9.577 -12.729 1.00 92.94 107 MET A O 1
ATOM 852 N N . PHE A 1 108 ? 12.483 -7.501 -13.511 1.00 93.69 108 PHE A N 1
ATOM 853 C CA . PHE A 1 108 ? 11.109 -7.704 -13.978 1.00 93.69 108 PHE A CA 1
ATOM 854 C C . PHE A 1 108 ? 10.879 -7.009 -15.332 1.00 93.69 108 PHE A C 1
ATOM 856 O O . PHE A 1 108 ? 9.996 -6.161 -15.474 1.00 93.69 108 PHE A O 1
ATOM 863 N N . SER A 1 109 ? 11.703 -7.340 -16.331 1.00 94.38 109 SER A N 1
ATOM 864 C CA . SER A 1 109 ? 11.785 -6.623 -17.617 1.00 94.38 109 SER A CA 1
ATOM 865 C C . SER A 1 109 ? 10.468 -6.526 -18.387 1.00 94.38 109 SER A C 1
ATOM 867 O O . SER A 1 109 ? 10.304 -5.599 -19.175 1.00 94.38 109 SER A O 1
ATOM 869 N N . ASP A 1 110 ? 9.523 -7.426 -18.134 1.00 95.19 110 ASP A N 1
ATOM 870 C CA . ASP A 1 110 ? 8.238 -7.491 -18.842 1.00 95.19 110 ASP A CA 1
ATOM 871 C C . ASP A 1 110 ? 7.092 -6.836 -18.056 1.00 95.19 110 ASP A C 1
ATOM 873 O O . ASP A 1 110 ? 5.934 -6.907 -18.472 1.00 95.19 110 ASP A O 1
ATOM 877 N N . LEU A 1 111 ? 7.394 -6.271 -16.882 1.00 95.25 111 LEU A N 1
ATOM 878 C CA . LEU A 1 111 ? 6.417 -5.620 -16.019 1.00 95.25 111 LEU A CA 1
ATOM 879 C C . LEU A 1 111 ? 6.600 -4.106 -16.009 1.00 95.25 111 LEU A C 1
ATOM 881 O O . LEU A 1 111 ? 7.721 -3.583 -16.069 1.00 95.25 111 LEU A O 1
ATOM 885 N N . ASP A 1 112 ? 5.461 -3.454 -15.836 1.00 95.38 112 ASP A N 1
ATOM 886 C CA . ASP A 1 112 ? 5.285 -2.026 -15.667 1.00 95.38 112 ASP A CA 1
ATOM 887 C C . ASP A 1 112 ? 4.655 -1.736 -14.299 1.00 95.38 112 ASP A C 1
ATOM 889 O O . ASP A 1 112 ? 3.948 -2.573 -13.728 1.00 95.38 112 ASP A O 1
ATOM 893 N N . TYR A 1 113 ? 4.915 -0.537 -13.782 1.00 95.12 113 TYR A N 1
ATOM 894 C CA . TYR A 1 113 ? 4.419 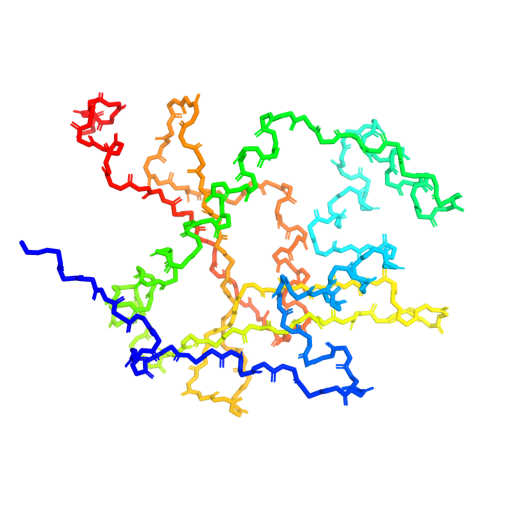-0.028 -12.506 1.00 95.12 113 TYR A CA 1
ATOM 895 C C . TYR A 1 113 ? 3.079 0.683 -12.699 1.00 95.12 113 TYR A C 1
ATOM 897 O O . TYR A 1 113 ? 3.013 1.671 -13.431 1.00 95.12 113 TYR A O 1
ATOM 905 N N . PHE A 1 114 ? 2.037 0.250 -11.990 1.00 93.50 114 PHE A N 1
ATOM 906 C CA . PHE A 1 114 ? 0.712 0.875 -12.011 1.00 93.50 114 PHE A CA 1
ATOM 907 C C . PHE A 1 114 ? 0.312 1.321 -10.609 1.00 93.50 114 PHE A C 1
ATOM 909 O O . PHE A 1 114 ? 0.133 0.479 -9.729 1.00 93.50 114 PHE A O 1
ATOM 916 N N . GLU A 1 115 ? 0.140 2.630 -10.396 1.00 91.88 115 GLU A N 1
ATOM 917 C CA . GLU A 1 115 ? -0.432 3.123 -9.134 1.00 91.88 115 GLU A CA 1
ATOM 918 C C . GLU A 1 115 ? -1.798 2.474 -8.873 1.00 91.88 115 GLU A C 1
ATOM 920 O O . GLU A 1 115 ? -2.613 2.320 -9.788 1.00 91.88 115 GLU A O 1
ATOM 925 N N . GLU A 1 116 ? -2.062 2.128 -7.613 1.00 89.69 116 GLU A N 1
ATOM 926 C CA . GLU A 1 116 ? -3.317 1.492 -7.220 1.00 89.69 116 GLU A CA 1
ATOM 927 C C . GLU A 1 116 ? -4.288 2.442 -6.531 1.00 89.69 116 GLU A C 1
ATOM 929 O O . GLU A 1 116 ? -3.962 3.491 -5.967 1.00 89.69 116 GLU A O 1
ATOM 934 N N . VAL A 1 117 ? -5.552 2.052 -6.619 1.00 87.56 117 VAL A N 1
ATOM 935 C CA . VAL A 1 117 ? -6.673 2.774 -6.031 1.00 87.56 117 VAL A CA 1
ATOM 936 C C . VAL A 1 117 ? -6.900 2.321 -4.595 1.00 87.56 117 VAL A C 1
ATOM 938 O O . VAL A 1 117 ? -6.586 1.199 -4.193 1.00 87.56 117 VAL A O 1
ATOM 941 N N . CYS A 1 118 ? -7.545 3.175 -3.809 1.00 87.94 118 CYS A N 1
ATOM 942 C CA . CYS A 1 118 ? -8.100 2.746 -2.537 1.00 87.94 118 CYS A CA 1
ATOM 943 C C . CYS A 1 118 ? -9.306 1.834 -2.762 1.00 87.94 118 CYS A C 1
ATOM 945 O O . CYS A 1 118 ? -10.323 2.242 -3.315 1.00 87.94 118 CYS A O 1
ATOM 947 N N . THR A 1 119 ? -9.201 0.597 -2.300 1.00 88.75 119 THR A N 1
ATOM 948 C CA . THR A 1 119 ? -10.197 -0.447 -2.504 1.00 88.75 119 THR A CA 1
ATOM 949 C C . THR A 1 119 ? -10.934 -0.721 -1.196 1.00 88.75 119 THR A C 1
ATOM 951 O O . THR A 1 119 ? -10.312 -1.158 -0.223 1.00 88.75 119 THR A O 1
ATOM 954 N N . PRO A 1 120 ? -12.258 -0.487 -1.126 1.00 88.56 120 PRO A N 1
ATOM 955 C CA . PRO A 1 120 ? -13.059 -0.961 -0.012 1.00 88.56 120 PRO A CA 1
ATOM 956 C C . PRO A 1 120 ? -13.258 -2.465 -0.081 1.00 88.56 120 PRO A C 1
ATOM 958 O O . PRO A 1 120 ? -13.536 -3.030 -1.139 1.00 88.56 120 PRO A O 1
ATOM 961 N N . ILE A 1 121 ? -13.205 -3.071 1.092 1.00 89.12 121 ILE A N 1
ATOM 962 C CA . ILE A 1 121 ? -13.548 -4.454 1.361 1.00 89.12 121 ILE A CA 1
ATOM 963 C C . ILE A 1 121 ? -14.814 -4.404 2.228 1.00 89.12 121 ILE A C 1
ATOM 965 O O . ILE A 1 121 ? -14.730 -4.094 3.424 1.00 89.12 121 ILE A O 1
ATOM 969 N N . PRO A 1 122 ? -15.997 -4.607 1.621 1.00 86.88 122 PRO A N 1
ATOM 970 C CA . PRO A 1 122 ? -17.260 -4.526 2.333 1.00 86.88 122 PRO A CA 1
ATOM 971 C C . PRO A 1 122 ? -17.487 -5.767 3.205 1.00 86.88 122 PRO A C 1
ATOM 973 O O . PRO A 1 122 ? -17.070 -6.872 2.870 1.00 86.88 122 PRO A O 1
ATOM 976 N N . GLU A 1 123 ? -18.232 -5.582 4.286 1.00 89.50 123 GLU A N 1
ATOM 977 C CA . GLU A 1 123 ? -18.893 -6.642 5.049 1.00 89.50 123 GLU A CA 1
ATOM 978 C C . GLU A 1 123 ? -20.413 -6.532 4.826 1.00 89.50 123 GLU A C 1
ATOM 980 O O . GLU A 1 123 ? -20.907 -5.467 4.447 1.00 89.50 123 GLU A O 1
ATOM 985 N N . ALA A 1 124 ? -21.172 -7.604 5.082 1.00 85.19 124 ALA A N 1
ATOM 986 C CA . ALA A 1 124 ? -22.618 -7.704 4.836 1.00 85.19 124 ALA A CA 1
ATOM 987 C C . ALA A 1 124 ? -23.455 -6.488 5.296 1.00 85.19 124 ALA A C 1
ATOM 989 O O . ALA A 1 124 ? -24.457 -6.159 4.663 1.00 85.19 124 ALA A O 1
ATOM 990 N N . HIS A 1 125 ? -23.046 -5.804 6.370 1.00 85.62 125 HIS A N 1
ATOM 991 C CA . HIS A 1 125 ? -23.747 -4.633 6.914 1.00 85.62 125 HIS A CA 1
ATOM 992 C C . HIS A 1 125 ? -22.893 -3.360 6.953 1.00 85.62 125 HIS A C 1
ATOM 994 O O . HIS A 1 125 ? -23.317 -2.350 7.512 1.00 85.62 125 HIS A O 1
ATOM 1000 N N . ASN A 1 126 ? -21.693 -3.387 6.371 1.00 84.50 126 ASN A N 1
ATOM 1001 C CA . ASN A 1 126 ? -20.783 -2.252 6.373 1.00 84.50 126 ASN A CA 1
ATOM 1002 C C . ASN A 1 126 ? -19.966 -2.212 5.077 1.00 84.50 126 ASN A C 1
ATOM 1004 O O . ASN A 1 126 ? -18.930 -2.864 4.941 1.00 84.50 126 ASN A O 1
ATOM 1008 N N . SER A 1 127 ? -20.409 -1.387 4.125 1.00 84.94 127 SER A N 1
ATOM 1009 C CA . SER A 1 127 ? -19.740 -1.220 2.829 1.00 84.94 127 SER A CA 1
ATOM 1010 C C . SER A 1 127 ? -18.347 -0.585 2.927 1.00 84.94 127 SER A C 1
ATOM 1012 O O . SER A 1 127 ? -17.593 -0.621 1.958 1.00 84.94 127 SER A O 1
ATOM 1014 N N . LEU A 1 128 ? -18.009 0.010 4.074 1.00 87.25 128 LEU A N 1
ATOM 1015 C CA . LEU A 1 128 ? -16.700 0.580 4.391 1.00 87.25 128 LEU A CA 1
ATOM 1016 C C . LEU A 1 128 ? -16.099 -0.100 5.629 1.00 87.25 128 LEU A C 1
ATOM 1018 O O . LEU A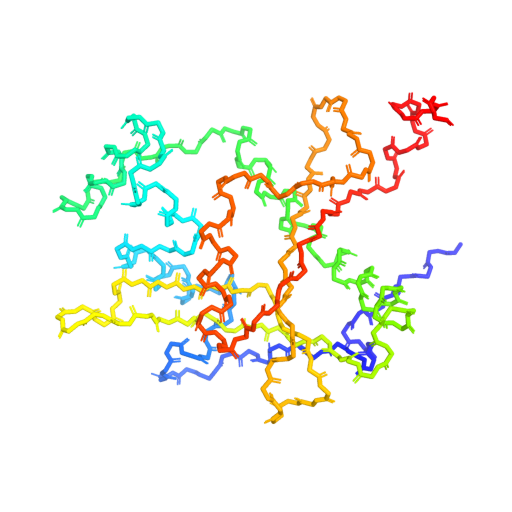 1 128 ? -15.429 0.551 6.430 1.00 87.25 128 LEU A O 1
ATOM 1022 N N . PHE A 1 129 ? -16.338 -1.404 5.802 1.00 92.56 129 PHE A N 1
ATOM 1023 C CA . PHE A 1 129 ? -15.740 -2.161 6.900 1.00 92.56 129 PHE A CA 1
ATOM 1024 C C . PHE A 1 129 ? -14.223 -2.008 6.890 1.00 92.56 129 PHE A C 1
ATOM 1026 O O . PHE A 1 129 ? -13.639 -1.505 7.854 1.00 92.56 129 PHE A O 1
ATOM 1033 N N . MET A 1 130 ? -13.604 -2.358 5.765 1.00 94.12 130 MET A N 1
ATOM 1034 C CA . MET A 1 130 ? -12.176 -2.214 5.577 1.00 94.12 130 MET A CA 1
ATOM 1035 C C . MET A 1 130 ? -11.853 -1.462 4.292 1.00 94.12 130 MET A C 1
ATOM 1037 O O . MET A 1 130 ? -12.577 -1.556 3.306 1.00 94.12 130 MET A O 1
ATOM 1041 N N . VAL A 1 131 ? -10.759 -0.703 4.292 1.00 93.50 131 VAL A N 1
ATOM 1042 C CA . VAL A 1 131 ? -10.212 -0.090 3.077 1.00 93.50 131 VAL A CA 1
ATOM 1043 C C . VAL A 1 131 ? -8.713 -0.340 2.969 1.00 93.50 131 VAL A C 1
ATOM 1045 O O . VAL A 1 131 ? -7.952 -0.180 3.928 1.00 93.50 131 VAL A O 1
ATOM 1048 N N . VAL A 1 132 ? -8.269 -0.730 1.785 1.00 93.94 132 VAL A N 1
ATOM 1049 C CA . VAL A 1 132 ? -6.868 -1.032 1.487 1.00 93.94 132 VAL A CA 1
ATOM 1050 C C . VAL A 1 132 ? -6.395 -0.080 0.402 1.00 93.94 132 VAL A C 1
ATOM 1052 O O . VAL A 1 132 ? -7.183 0.371 -0.423 1.00 93.94 132 VAL A O 1
ATOM 1055 N N . SER A 1 133 ? -5.140 0.341 0.453 1.00 92.69 133 SER A N 1
ATOM 1056 C CA . SER A 1 133 ? -4.583 1.283 -0.521 1.00 92.69 133 SER A CA 1
ATOM 1057 C C . SER A 1 133 ? -3.152 0.856 -0.794 1.00 92.69 133 SER A C 1
ATOM 1059 O O . SER A 1 133 ? -2.265 1.422 -0.158 1.00 92.69 133 SER A O 1
ATOM 1061 N N . PRO A 1 134 ? -2.963 -0.176 -1.633 1.00 92.38 134 PRO A N 1
ATOM 1062 C CA . PRO A 1 134 ? -1.630 -0.592 -2.038 1.00 92.38 134 PRO A CA 1
ATOM 1063 C C . PRO A 1 134 ? -0.911 0.585 -2.700 1.00 92.38 134 PRO A C 1
ATOM 1065 O O . PRO A 1 134 ? -1.568 1.406 -3.348 1.00 92.38 134 PRO A O 1
ATOM 1068 N N . ASP A 1 135 ? 0.410 0.658 -2.571 1.00 91.81 135 ASP A N 1
ATOM 1069 C CA . ASP A 1 135 ? 1.179 1.693 -3.266 1.00 91.81 135 ASP A CA 1
ATOM 1070 C C . ASP A 1 135 ? 1.118 1.483 -4.789 1.00 91.81 135 ASP A C 1
ATOM 1072 O O . ASP A 1 135 ? 0.850 2.421 -5.548 1.00 91.81 135 ASP A O 1
ATOM 1076 N N . CYS A 1 136 ? 1.313 0.242 -5.255 1.00 93.88 136 CYS A N 1
ATOM 1077 C CA . CYS A 1 136 ? 1.126 -0.113 -6.661 1.00 93.88 136 CYS A CA 1
ATOM 1078 C C . CYS A 1 136 ? 0.983 -1.622 -6.906 1.00 93.88 136 CYS A C 1
ATOM 1080 O O . CYS A 1 136 ? 1.162 -2.456 -6.012 1.00 93.88 136 CYS A O 1
ATOM 1082 N N . SER A 1 137 ? 0.744 -1.966 -8.169 1.00 95.00 137 SER A N 1
ATOM 1083 C CA . SER A 1 137 ? 0.943 -3.311 -8.693 1.00 95.00 137 SER A CA 1
ATOM 1084 C C . SER A 1 137 ? 1.859 -3.320 -9.914 1.00 95.00 137 SER A C 1
ATOM 1086 O O . SER A 1 137 ? 2.023 -2.320 -10.618 1.00 95.00 137 SER A O 1
ATOM 1088 N N . LEU A 1 138 ? 2.437 -4.489 -10.180 1.00 95.81 138 LEU A N 1
ATOM 1089 C CA . LEU A 1 138 ? 3.259 -4.771 -11.345 1.00 95.81 138 LEU A CA 1
ATOM 1090 C C . LEU A 1 138 ? 2.500 -5.677 -12.316 1.00 95.81 138 LEU A C 1
ATOM 1092 O O . LEU A 1 138 ? 2.036 -6.770 -11.960 1.00 95.81 138 LEU A O 1
ATOM 1096 N N . ARG A 1 139 ? 2.361 -5.215 -13.560 1.00 95.00 139 ARG A N 1
ATOM 1097 C CA . ARG A 1 139 ? 1.546 -5.870 -14.595 1.00 95.00 139 ARG A CA 1
ATOM 1098 C C . ARG A 1 139 ? 2.220 -5.767 -15.954 1.00 95.00 139 ARG A C 1
ATOM 1100 O O . ARG A 1 139 ? 3.034 -4.886 -16.176 1.00 95.00 139 ARG A O 1
ATOM 1107 N N . VAL A 1 140 ? 1.833 -6.641 -16.880 1.00 93.56 140 VAL A N 1
ATOM 1108 C CA . VAL A 1 140 ? 2.264 -6.542 -18.289 1.00 93.56 140 VAL A CA 1
ATOM 1109 C C . VAL A 1 140 ? 1.524 -5.409 -19.010 1.00 93.56 140 VAL A C 1
ATOM 1111 O O . VAL A 1 140 ? 2.061 -4.782 -19.912 1.00 93.56 140 VAL A O 1
ATOM 1114 N N . SER A 1 141 ? 0.275 -5.141 -18.624 1.00 89.62 141 SER A N 1
ATOM 1115 C CA . SER A 1 141 ? -0.510 -4.018 -19.132 1.00 89.62 141 SER A CA 1
ATOM 1116 C C . SER A 1 141 ? -1.648 -3.677 -18.164 1.00 89.62 141 SER A C 1
ATOM 1118 O O . SER A 1 141 ? -1.974 -4.467 -17.273 1.00 89.62 141 SER A O 1
ATOM 1120 N N . GLN A 1 142 ? -2.303 -2.533 -18.381 1.00 85.19 142 GLN A N 1
ATOM 1121 C CA . GLN A 1 142 ? -3.414 -2.037 -17.556 1.00 85.19 142 GLN A CA 1
ATOM 1122 C C . GLN A 1 142 ? -4.584 -3.031 -17.425 1.00 85.19 142 GLN A C 1
ATOM 1124 O O . GLN A 1 142 ? -5.271 -3.041 -16.403 1.00 85.19 142 GLN A O 1
ATOM 1129 N N . THR A 1 143 ? -4.847 -3.838 -18.459 1.00 84.38 143 THR A N 1
ATOM 1130 C CA . THR A 1 143 ? -5.985 -4.776 -18.495 1.00 84.38 143 THR A CA 1
ATOM 1131 C C . THR A 1 143 ? -5.660 -6.135 -17.885 1.00 84.38 143 THR A C 1
ATOM 1133 O O . THR A 1 143 ? -6.572 -6.922 -17.640 1.00 84.38 143 THR A O 1
ATOM 1136 N N . ASN A 1 144 ? -4.382 -6.430 -17.630 1.00 89.00 144 ASN A N 1
ATOM 1137 C CA . ASN A 1 144 ? -3.987 -7.659 -16.958 1.00 89.00 144 ASN A CA 1
ATOM 1138 C C . ASN A 1 144 ? -4.247 -7.564 -15.450 1.00 89.00 144 ASN A C 1
ATOM 1140 O O . ASN A 1 144 ? -4.207 -6.482 -14.858 1.00 89.00 144 ASN A O 1
ATOM 1144 N N . CYS A 1 145 ? -4.460 -8.719 -14.821 1.00 88.69 145 CYS A N 1
ATOM 1145 C CA . CYS A 1 145 ? -4.415 -8.821 -13.368 1.00 88.69 145 CYS A CA 1
ATOM 1146 C C . CYS A 1 145 ? -2.991 -8.526 -12.856 1.00 88.69 145 CYS A C 1
ATOM 1148 O O . CYS A 1 145 ? -2.017 -8.820 -13.566 1.00 88.69 145 CYS A O 1
ATOM 1150 N N . PRO A 1 146 ? -2.856 -7.971 -11.638 1.00 94.00 146 PRO A N 1
ATOM 1151 C CA . PRO A 1 146 ? -1.587 -7.911 -10.923 1.00 94.00 146 PRO A CA 1
ATOM 1152 C C . PRO A 1 146 ? -0.864 -9.255 -10.931 1.00 94.00 146 PRO A C 1
ATOM 1154 O O . PRO A 1 146 ? -1.391 -10.253 -10.450 1.00 94.00 146 PRO A O 1
ATOM 1157 N N . LYS A 1 147 ? 0.362 -9.282 -11.462 1.00 95.56 147 LYS A N 1
ATOM 1158 C CA . LYS A 1 147 ? 1.256 -10.431 -11.254 1.00 95.56 147 LYS A CA 1
ATOM 1159 C C . LYS A 1 147 ? 1.922 -10.365 -9.886 1.00 95.56 147 LYS A C 1
ATOM 1161 O O . LYS A 1 147 ? 2.294 -11.393 -9.340 1.00 95.56 147 LYS A O 1
ATOM 1166 N N . MET A 1 148 ? 2.102 -9.149 -9.382 1.00 95.75 148 MET A N 1
ATOM 1167 C CA . MET A 1 148 ? 2.785 -8.870 -8.133 1.00 95.75 148 MET A CA 1
ATOM 1168 C C . MET A 1 148 ? 2.315 -7.521 -7.599 1.00 95.75 148 MET A C 1
ATOM 1170 O O . MET A 1 148 ? 2.206 -6.555 -8.352 1.00 95.75 148 MET A O 1
ATOM 1174 N N . MET A 1 149 ? 2.062 -7.446 -6.302 1.00 95.81 149 MET A N 1
ATOM 1175 C CA . MET A 1 149 ? 1.870 -6.188 -5.588 1.00 95.81 149 MET A CA 1
ATOM 1176 C C . MET A 1 149 ? 3.219 -5.628 -5.143 1.00 95.81 149 MET A C 1
ATOM 1178 O O . MET A 1 149 ? 4.184 -6.377 -4.971 1.00 95.81 149 MET A O 1
ATOM 1182 N N . PHE A 1 150 ? 3.308 -4.320 -4.931 1.00 93.81 150 PHE A N 1
ATOM 1183 C CA . PHE A 1 150 ? 4.538 -3.707 -4.442 1.00 93.81 150 PHE A CA 1
ATOM 1184 C C . PHE A 1 150 ? 4.212 -2.683 -3.357 1.00 93.81 150 PHE A C 1
ATOM 1186 O O . PHE A 1 150 ? 3.431 -1.762 -3.587 1.00 93.81 150 PHE A O 1
ATOM 1193 N N . GLU A 1 151 ? 4.833 -2.851 -2.193 1.00 94.25 151 GLU A N 1
ATOM 1194 C CA . GLU A 1 151 ? 4.675 -1.975 -1.032 1.00 94.25 151 GLU A CA 1
ATOM 1195 C C . GLU A 1 151 ? 6.019 -1.323 -0.722 1.00 94.25 151 GLU A C 1
ATOM 1197 O O . GLU A 1 151 ? 7.027 -2.017 -0.539 1.00 94.25 151 GLU A O 1
ATOM 1202 N N . THR A 1 152 ? 6.040 0.005 -0.641 1.00 91.50 152 THR A N 1
ATOM 1203 C CA . THR A 1 152 ? 7.274 0.774 -0.487 1.00 91.50 152 THR A CA 1
ATOM 1204 C C . THR A 1 152 ? 7.253 1.579 0.801 1.00 91.50 152 THR A C 1
ATOM 1206 O O . THR A 1 152 ? 6.376 2.401 1.049 1.00 91.50 152 THR A O 1
ATOM 1209 N N . LYS A 1 153 ? 8.277 1.407 1.637 1.00 90.06 153 LYS A N 1
ATOM 1210 C CA . LYS A 1 153 ? 8.481 2.230 2.833 1.00 90.06 153 LYS A CA 1
ATOM 1211 C C . LYS A 1 153 ? 9.724 3.091 2.697 1.00 90.06 153 LYS A C 1
ATOM 1213 O O . LYS A 1 153 ? 10.832 2.588 2.560 1.00 90.06 153 LYS A O 1
ATOM 1218 N N . CYS A 1 154 ? 9.548 4.396 2.830 1.00 89.12 154 CYS A N 1
ATOM 1219 C CA . CYS A 1 154 ? 10.647 5.351 2.920 1.00 89.12 154 CYS A CA 1
ATOM 1220 C C . CYS A 1 154 ? 11.057 5.506 4.388 1.00 89.12 154 CYS A C 1
ATOM 1222 O O . CYS A 1 154 ? 10.310 6.061 5.200 1.00 89.12 154 CYS A O 1
ATOM 1224 N N . LYS A 1 155 ? 12.221 4.967 4.754 1.00 80.25 155 LYS A N 1
ATOM 1225 C CA . LYS A 1 155 ? 12.674 4.921 6.147 1.00 80.25 155 LYS A CA 1
ATOM 1226 C C . LYS A 1 155 ? 13.534 6.143 6.464 1.00 80.25 155 LYS A C 1
ATOM 1228 O O . LYS A 1 155 ? 14.555 6.366 5.824 1.00 80.25 155 LYS A O 1
ATOM 1233 N N . VAL A 1 156 ? 13.150 6.889 7.501 1.00 76.25 156 VAL A N 1
ATOM 1234 C CA . VAL A 1 156 ? 14.022 7.904 8.107 1.00 76.25 156 VAL A CA 1
ATOM 1235 C C . VAL A 1 156 ? 15.171 7.191 8.811 1.00 76.25 156 VAL A C 1
ATOM 1237 O O . VAL A 1 156 ? 14.931 6.357 9.687 1.00 76.25 156 VAL A O 1
ATOM 1240 N N . GLU A 1 157 ? 16.412 7.523 8.474 1.00 65.12 157 GLU A N 1
ATOM 1241 C CA . GLU A 1 157 ? 17.560 7.061 9.251 1.00 65.12 157 GLU A CA 1
ATOM 1242 C C . GLU A 1 157 ? 17.643 7.836 10.567 1.00 65.12 157 GLU A C 1
ATOM 1244 O O . GLU A 1 157 ? 18.078 8.983 10.616 1.00 65.12 157 GLU A O 1
ATOM 1249 N N . ASN A 1 158 ? 17.174 7.222 11.649 1.00 57.94 158 ASN A N 1
ATOM 1250 C CA . ASN A 1 158 ? 17.140 7.827 12.980 1.00 57.94 158 ASN A CA 1
ATOM 1251 C C . ASN A 1 158 ? 18.057 7.134 14.001 1.00 57.94 158 ASN A C 1
ATOM 1253 O O . ASN A 1 158 ? 18.133 7.582 15.140 1.00 57.94 158 ASN A O 1
ATOM 1257 N N . THR A 1 159 ? 18.748 6.056 13.620 1.00 51.94 159 THR A N 1
ATOM 1258 C CA . THR A 1 159 ? 19.874 5.371 14.300 1.00 51.94 159 THR A CA 1
ATOM 1259 C C . THR A 1 159 ? 20.200 4.109 13.486 1.00 51.94 159 THR A C 1
ATOM 1261 O O . THR A 1 159 ? 19.329 3.649 12.750 1.00 51.94 159 THR A O 1
ATOM 1264 N N . TYR A 1 160 ? 21.440 3.597 13.574 1.00 50.59 160 TYR A N 1
ATOM 1265 C CA . TYR A 1 160 ? 22.003 2.460 12.812 1.00 50.59 160 TYR A CA 1
ATOM 1266 C C . TYR A 1 160 ? 20.964 1.614 12.054 1.00 50.59 160 TYR A C 1
ATOM 1268 O O . TYR A 1 160 ? 20.192 0.839 12.623 1.00 50.59 160 TYR A O 1
ATOM 1276 N N . SER A 1 161 ? 20.932 1.819 10.745 1.00 55.97 161 SER A N 1
ATOM 1277 C CA . SER A 1 161 ? 19.968 1.252 9.821 1.00 55.97 161 SER A CA 1
ATOM 1278 C C . SER A 1 161 ? 20.723 0.255 8.957 1.00 55.97 161 SER A C 1
ATOM 1280 O O . SER A 1 161 ? 21.672 0.640 8.287 1.00 55.97 161 SER A 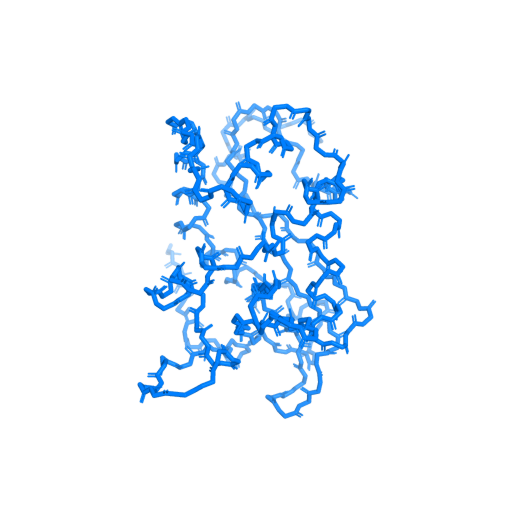O 1
ATOM 1282 N N . THR A 1 162 ? 20.366 -1.032 8.981 1.00 56.94 162 THR A N 1
ATOM 1283 C CA . THR A 1 162 ? 20.977 -1.952 8.018 1.00 56.94 162 THR A CA 1
ATOM 1284 C C . THR A 1 162 ? 20.596 -1.479 6.614 1.00 56.94 162 THR A C 1
ATOM 1286 O O . THR A 1 162 ? 19.416 -1.211 6.372 1.00 56.94 162 THR A O 1
ATOM 1289 N N . PRO A 1 163 ? 21.555 -1.389 5.677 1.00 61.56 163 PRO A N 1
ATOM 1290 C CA . PRO A 1 163 ? 21.281 -0.915 4.319 1.00 61.56 163 PRO A CA 1
ATOM 1291 C C . PRO A 1 163 ? 20.314 -1.838 3.565 1.00 61.56 163 PRO A C 1
ATOM 1293 O O . PRO A 1 163 ? 19.764 -1.473 2.532 1.00 61.56 163 PRO A O 1
ATOM 1296 N N . VAL A 1 164 ? 20.098 -3.042 4.103 1.00 68.75 164 VAL A N 1
ATOM 1297 C CA . VAL A 1 164 ? 19.200 -4.062 3.582 1.00 68.75 164 VAL A CA 1
ATOM 1298 C C . VAL A 1 164 ? 18.148 -4.396 4.636 1.00 68.75 164 VAL A C 1
ATOM 1300 O O . VAL A 1 164 ? 18.465 -4.632 5.806 1.00 68.75 164 VAL A O 1
ATOM 1303 N N . CYS A 1 165 ? 16.887 -4.436 4.207 1.00 72.25 165 CYS A N 1
ATOM 1304 C CA . CYS A 1 165 ? 15.765 -4.923 4.999 1.00 72.25 165 CYS A CA 1
ATOM 1305 C C . CYS A 1 165 ? 15.523 -6.399 4.651 1.00 72.25 165 CYS A C 1
ATOM 1307 O O . CYS A 1 165 ? 14.854 -6.694 3.666 1.00 72.25 165 CYS A O 1
ATOM 1309 N N . TYR A 1 166 ? 16.097 -7.320 5.429 1.00 78.12 166 TYR A N 1
ATOM 1310 C CA . TYR A 1 166 ? 15.988 -8.764 5.163 1.00 78.12 166 TYR A CA 1
ATOM 1311 C C . TYR A 1 166 ? 14.623 -9.356 5.524 1.00 78.12 166 TYR A C 1
ATOM 1313 O O . TYR A 1 166 ? 14.256 -10.414 5.023 1.00 78.12 166 TYR A O 1
ATOM 1321 N N . GLU A 1 167 ? 13.869 -8.678 6.388 1.00 84.06 167 GLU A N 1
ATOM 1322 C CA . GLU A 1 167 ? 12.581 -9.151 6.881 1.00 84.06 167 GLU A CA 1
ATOM 1323 C C . GLU A 1 167 ? 11.544 -8.034 6.830 1.00 84.06 167 GLU A C 1
ATOM 1325 O O . GLU A 1 167 ? 11.853 -6.862 7.062 1.00 84.06 167 GLU A O 1
ATOM 1330 N N . ILE A 1 168 ? 10.294 -8.408 6.565 1.00 89.06 168 ILE A N 1
ATOM 1331 C CA . ILE A 1 168 ? 9.155 -7.501 6.684 1.00 89.06 168 ILE A CA 1
ATOM 1332 C C . ILE A 1 168 ? 8.823 -7.376 8.175 1.00 89.06 168 ILE A C 1
ATOM 1334 O O . ILE A 1 168 ? 8.533 -8.392 8.818 1.00 89.06 168 ILE A O 1
ATOM 1338 N N . PRO A 1 169 ? 8.811 -6.161 8.753 1.00 89.31 169 PRO A N 1
ATOM 1339 C CA . PRO A 1 169 ? 8.370 -5.981 10.126 1.00 89.31 169 PRO A CA 1
ATOM 1340 C C . PRO A 1 169 ? 6.988 -6.600 10.348 1.00 89.31 169 PRO A C 1
ATOM 1342 O O . PRO A 1 169 ? 6.047 -6.320 9.607 1.00 89.31 169 PRO A O 1
ATOM 1345 N N . ARG A 1 170 ? 6.842 -7.412 11.403 1.00 91.12 170 ARG A N 1
ATOM 1346 C CA . ARG A 1 170 ? 5.627 -8.211 11.663 1.00 91.12 170 ARG A CA 1
ATOM 1347 C C . ARG A 1 170 ? 4.323 -7.406 11.605 1.00 91.12 170 ARG A C 1
ATOM 1349 O O . ARG A 1 170 ? 3.292 -7.935 11.201 1.00 91.12 170 ARG A O 1
ATOM 1356 N N . TYR A 1 171 ? 4.365 -6.133 11.992 1.00 91.75 171 TYR A N 1
ATOM 1357 C CA . TYR A 1 171 ? 3.196 -5.256 11.979 1.00 91.75 171 TYR A CA 1
ATOM 1358 C C . TYR A 1 171 ? 2.720 -4.854 10.573 1.00 91.75 171 TYR A C 1
ATOM 1360 O O . TYR A 1 171 ? 1.561 -4.475 10.427 1.00 91.75 171 TYR A O 1
ATOM 1368 N N . TYR A 1 172 ? 3.562 -4.986 9.544 1.00 93.62 172 TYR A N 1
ATOM 1369 C CA . TYR A 1 172 ? 3.177 -4.798 8.143 1.00 93.62 172 TYR A CA 1
ATOM 1370 C C . TYR A 1 172 ? 2.637 -6.069 7.483 1.00 93.62 172 TYR A C 1
ATOM 1372 O O . TYR A 1 172 ? 1.996 -5.964 6.444 1.00 93.62 172 TYR A O 1
ATOM 1380 N N . ILE A 1 173 ? 2.821 -7.256 8.075 1.00 94.69 173 ILE A N 1
ATOM 1381 C CA . ILE A 1 173 ? 2.377 -8.513 7.449 1.00 94.69 173 ILE A CA 1
ATOM 1382 C C . ILE A 1 173 ? 0.869 -8.492 7.137 1.00 94.69 173 ILE A C 1
ATOM 1384 O O . ILE A 1 173 ? 0.517 -8.752 5.989 1.00 94.69 173 ILE A O 1
ATOM 1388 N N . PRO A 1 174 ? -0.044 -8.126 8.064 1.00 96.31 174 PRO A N 1
ATOM 1389 C CA . PRO A 1 174 ? -1.462 -8.057 7.714 1.00 96.31 174 PRO A CA 1
ATOM 1390 C C . PRO A 1 174 ? -1.776 -6.997 6.661 1.00 96.31 174 PRO A C 1
ATOM 1392 O O . PRO A 1 174 ? -2.686 -7.202 5.873 1.00 96.31 174 PRO A O 1
ATOM 1395 N N . GLN A 1 175 ? -1.035 -5.883 6.631 1.00 95.94 175 GLN A N 1
ATOM 1396 C CA . GLN A 1 175 ? -1.216 -4.864 5.598 1.00 95.94 175 GLN A CA 1
ATOM 1397 C C . GLN A 1 175 ? -0.931 -5.462 4.212 1.00 95.94 175 GLN A C 1
ATOM 1399 O O . GLN A 1 175 ? -1.803 -5.424 3.348 1.00 95.94 175 GLN A O 1
ATOM 1404 N N . VAL A 1 176 ? 0.241 -6.081 4.055 1.00 95.62 176 VAL A N 1
ATOM 1405 C CA . VAL A 1 176 ? 0.688 -6.736 2.817 1.00 95.62 176 VAL A CA 1
ATOM 1406 C C . VAL A 1 176 ? -0.291 -7.823 2.370 1.00 95.62 176 VAL A C 1
ATOM 1408 O O . VAL A 1 176 ? -0.692 -7.865 1.210 1.00 95.62 176 VAL A O 1
ATOM 1411 N N . LEU A 1 177 ? -0.748 -8.669 3.298 1.00 95.88 177 LEU A N 1
ATOM 1412 C CA . LEU A 1 177 ? -1.726 -9.717 2.991 1.00 95.88 177 LEU A CA 1
ATOM 1413 C C . LEU A 1 177 ? -3.075 -9.141 2.543 1.00 95.88 177 LEU A C 1
ATOM 1415 O O . LEU A 1 177 ? -3.728 -9.706 1.669 1.00 95.88 177 LEU A O 1
ATOM 1419 N N . CYS A 1 178 ? -3.506 -8.018 3.118 1.00 95.38 178 CYS A N 1
ATOM 1420 C CA . CYS A 1 178 ? -4.729 -7.351 2.690 1.00 95.38 178 CYS A CA 1
ATOM 1421 C C . CYS A 1 178 ? -4.600 -6.719 1.298 1.00 95.38 178 CYS A C 1
ATOM 1423 O O . CYS A 1 178 ? -5.580 -6.713 0.559 1.00 95.38 178 CYS A O 1
ATOM 1425 N N . GLU A 1 179 ? -3.424 -6.205 0.936 1.00 95.50 179 GLU A N 1
ATOM 1426 C CA . GLU A 1 179 ? -3.141 -5.668 -0.404 1.00 95.50 179 GLU A CA 1
ATOM 1427 C C . GLU A 1 179 ? -3.169 -6.777 -1.456 1.00 95.50 179 GLU A C 1
ATOM 1429 O O . GLU A 1 179 ? -3.880 -6.657 -2.452 1.00 95.50 179 GLU A O 1
ATOM 1434 N N . MET A 1 180 ? -2.498 -7.895 -1.176 1.00 95.19 180 MET A N 1
ATOM 1435 C CA . MET A 1 180 ? -2.552 -9.119 -1.981 1.00 95.19 180 MET A CA 1
ATOM 1436 C C . MET A 1 180 ? -3.992 -9.607 -2.177 1.00 95.19 180 MET A C 1
ATOM 1438 O O . MET A 1 180 ? -4.443 -9.794 -3.306 1.00 95.19 180 MET A O 1
ATOM 1442 N N . ALA A 1 181 ? -4.753 -9.725 -1.085 1.00 93.12 181 ALA A N 1
ATOM 1443 C CA . ALA A 1 181 ? -6.134 -10.193 -1.131 1.00 93.12 181 ALA A CA 1
ATOM 1444 C C . ALA A 1 181 ? -7.068 -9.240 -1.895 1.00 93.12 181 ALA A C 1
ATOM 1446 O O . ALA A 1 181 ? -7.938 -9.697 -2.632 1.00 93.12 181 ALA A O 1
ATOM 1447 N N . CYS A 1 182 ? -6.919 -7.918 -1.740 1.00 90.12 182 CYS A N 1
ATOM 1448 C CA . CYS A 1 182 ? -7.810 -6.962 -2.408 1.00 90.12 182 CYS A CA 1
ATOM 1449 C C . CYS A 1 182 ? -7.569 -6.861 -3.920 1.00 90.12 182 CYS A C 1
ATOM 1451 O O . CYS A 1 182 ? -8.470 -6.456 -4.656 1.00 90.12 182 CYS A O 1
ATOM 1453 N N . CYS A 1 183 ? -6.371 -7.244 -4.362 1.00 89.50 183 CYS A N 1
ATOM 1454 C CA . CYS A 1 183 ? -5.939 -7.206 -5.751 1.00 89.50 183 CYS A CA 1
ATOM 1455 C C . CYS A 1 183 ? -5.912 -8.589 -6.418 1.00 89.50 183 CYS A C 1
ATOM 1457 O O . CYS A 1 183 ? -5.500 -8.665 -7.574 1.00 89.50 183 CYS A O 1
ATOM 1459 N N . ASP A 1 184 ? -6.362 -9.638 -5.717 1.00 91.19 184 ASP A N 1
ATOM 1460 C CA . ASP A 1 184 ? -6.354 -11.032 -6.183 1.00 91.19 184 ASP A CA 1
ATOM 1461 C C . ASP A 1 184 ? -4.968 -11.453 -6.705 1.00 91.19 184 ASP A C 1
ATOM 1463 O O . ASP A 1 184 ? -4.789 -11.831 -7.863 1.00 91.19 184 ASP A O 1
ATOM 1467 N N . CYS A 1 185 ? -3.954 -11.271 -5.855 1.00 94.31 185 CYS A N 1
ATOM 1468 C CA . CYS A 1 185 ? -2.553 -11.469 -6.204 1.00 94.31 185 CYS A CA 1
ATOM 1469 C C . CYS A 1 185 ? -1.824 -12.305 -5.147 1.00 94.31 185 CYS A C 1
ATOM 1471 O O . CYS A 1 185 ? -1.880 -11.995 -3.958 1.00 94.31 185 CYS A O 1
ATOM 1473 N N . ASP A 1 186 ? -1.089 -13.327 -5.587 1.00 95.12 186 ASP A N 1
ATOM 1474 C CA . ASP A 1 186 ? -0.392 -14.279 -4.708 1.00 95.12 186 ASP A CA 1
ATOM 1475 C C . ASP A 1 186 ? 1.003 -13.817 -4.269 1.00 95.12 186 ASP A C 1
ATOM 1477 O O . ASP A 1 186 ? 1.640 -14.454 -3.427 1.00 95.12 186 ASP A O 1
ATOM 1481 N N . GLU A 1 187 ? 1.493 -12.699 -4.807 1.00 95.44 187 GLU A N 1
ATOM 1482 C CA . GLU A 1 187 ? 2.844 -12.220 -4.544 1.00 95.44 187 GLU A CA 1
ATOM 1483 C C . GLU A 1 187 ? 2.882 -10.720 -4.244 1.00 95.44 187 GLU A C 1
ATOM 1485 O O . GLU A 1 187 ? 2.263 -9.912 -4.935 1.00 95.44 187 GLU A O 1
ATOM 1490 N N . LEU A 1 188 ? 3.664 -10.335 -3.232 1.00 95.38 188 LEU A N 1
ATOM 1491 C CA . LEU A 1 188 ? 4.003 -8.943 -2.951 1.00 95.38 188 LEU A CA 1
ATOM 1492 C C . LEU A 1 188 ? 5.515 -8.790 -2.763 1.00 95.38 188 LEU A C 1
ATOM 1494 O O . LEU A 1 188 ? 6.164 -9.600 -2.096 1.00 95.38 188 LEU A O 1
ATOM 1498 N N . ARG A 1 189 ? 6.083 -7.718 -3.318 1.00 92.94 189 ARG A N 1
ATOM 1499 C CA . ARG A 1 189 ? 7.439 -7.257 -3.001 1.00 92.94 189 ARG A CA 1
ATOM 1500 C C . ARG A 1 189 ? 7.375 -6.084 -2.043 1.00 92.94 189 ARG A C 1
ATOM 1502 O O . ARG A 1 189 ? 6.751 -5.068 -2.323 1.00 92.94 189 ARG A O 1
ATOM 1509 N N . TYR A 1 190 ? 8.041 -6.249 -0.911 1.00 92.12 190 TYR A N 1
ATOM 1510 C CA . TYR A 1 190 ? 8.205 -5.199 0.077 1.00 92.12 190 TYR A CA 1
ATOM 1511 C C . TYR A 1 190 ? 9.575 -4.553 -0.118 1.00 92.12 190 TYR A C 1
ATOM 1513 O O . TYR A 1 190 ? 10.597 -5.242 -0.073 1.00 92.12 190 TYR A O 1
ATOM 1521 N N . ALA A 1 191 ? 9.597 -3.243 -0.333 1.00 88.62 191 ALA A N 1
ATOM 1522 C CA . ALA A 1 191 ? 10.815 -2.474 -0.521 1.00 88.62 191 ALA A CA 1
ATOM 1523 C C . ALA A 1 191 ? 10.962 -1.409 0.565 1.00 88.62 191 ALA A C 1
ATOM 1525 O O . ALA A 1 191 ? 10.010 -0.725 0.935 1.00 88.62 191 ALA A O 1
ATOM 1526 N N . CYS A 1 192 ? 12.194 -1.233 1.036 1.00 88.44 192 CYS A N 1
ATOM 1527 C CA . CYS A 1 192 ? 12.573 -0.113 1.885 1.00 88.44 192 CYS A CA 1
ATOM 1528 C C . CYS A 1 192 ? 13.488 0.816 1.093 1.00 88.44 192 CYS A C 1
ATOM 1530 O O . CYS A 1 192 ? 14.562 0.398 0.664 1.00 88.44 192 CYS A O 1
ATOM 1532 N N . TYR A 1 193 ? 13.073 2.066 0.926 1.00 86.88 193 TYR A N 1
ATOM 1533 C CA . TYR A 1 193 ? 13.876 3.112 0.311 1.00 86.88 193 TYR A CA 1
ATOM 1534 C C . TYR A 1 193 ? 14.587 3.949 1.375 1.00 86.88 193 TYR A C 1
ATOM 1536 O O . TYR A 1 193 ? 13.991 4.338 2.386 1.00 86.88 193 TYR A O 1
ATOM 1544 N N . VAL A 1 194 ? 15.865 4.224 1.117 1.00 82.44 194 VAL A N 1
ATOM 1545 C CA . VAL A 1 194 ? 16.750 5.060 1.932 1.00 82.44 194 VAL A CA 1
ATOM 1546 C C . VAL A 1 194 ? 17.604 5.900 0.983 1.00 82.44 194 VAL A C 1
ATOM 1548 O O . VAL A 1 194 ? 18.098 5.389 -0.021 1.00 82.44 194 VAL A O 1
ATOM 1551 N N . LEU A 1 195 ? 17.788 7.184 1.297 1.00 77.38 195 LEU A N 1
ATOM 1552 C CA . LEU A 1 195 ? 18.610 8.085 0.485 1.00 77.38 195 LEU A CA 1
ATOM 1553 C C . LEU A 1 195 ? 20.109 7.762 0.575 1.00 77.38 195 LEU A C 1
ATOM 1555 O O . LEU A 1 195 ? 20.661 7.558 1.655 1.00 77.38 195 LEU A O 1
ATOM 1559 N N . GLU A 1 196 ? 20.795 7.836 -0.566 1.00 66.19 196 GLU A N 1
ATOM 1560 C CA . GLU A 1 196 ? 22.224 7.511 -0.695 1.00 66.19 196 GLU A CA 1
ATOM 1561 C C . GLU A 1 196 ? 23.145 8.422 0.140 1.00 66.19 196 GLU A C 1
ATOM 1563 O O . GLU A 1 196 ? 24.189 7.990 0.626 1.00 66.19 196 GLU A O 1
ATOM 1568 N N . GLN A 1 197 ? 22.747 9.674 0.388 1.00 60.22 197 GLN A N 1
ATOM 1569 C CA . GLN A 1 197 ? 23.533 10.636 1.178 1.00 60.22 197 GLN A CA 1
ATOM 1570 C C . GLN A 1 197 ? 23.862 10.156 2.604 1.00 60.22 197 GLN A C 1
ATOM 1572 O O . GLN A 1 197 ? 24.784 10.671 3.236 1.00 60.22 197 GLN A O 1
ATOM 1577 N N . TYR A 1 198 ? 23.140 9.156 3.111 1.00 53.66 198 TYR A N 1
ATOM 1578 C CA . TYR A 1 198 ? 23.410 8.554 4.413 1.00 53.66 198 TYR A CA 1
ATOM 1579 C C . TYR A 1 198 ? 24.501 7.468 4.383 1.00 53.66 198 TYR A C 1
ATOM 1581 O O . TYR A 1 198 ? 25.138 7.213 5.404 1.00 53.66 198 TYR A O 1
ATOM 1589 N N . PHE A 1 199 ? 24.810 6.907 3.211 1.00 53.84 199 PHE A N 1
ATOM 1590 C CA . PHE A 1 199 ? 25.913 5.958 3.028 1.00 53.84 199 PHE A CA 1
ATOM 1591 C C . PHE A 1 199 ? 27.275 6.669 3.032 1.00 53.84 199 PHE A C 1
ATOM 1593 O O . PHE A 1 199 ? 28.232 6.185 3.634 1.00 53.84 199 PHE A O 1
ATOM 1600 N N . ASN A 1 200 ? 27.344 7.862 2.430 1.00 46.34 200 ASN A N 1
ATOM 1601 C CA . ASN A 1 200 ? 28.590 8.622 2.260 1.00 46.34 200 ASN A CA 1
ATOM 1602 C C . ASN A 1 200 ? 29.011 9.439 3.496 1.00 46.34 200 ASN A C 1
ATOM 1604 O O . ASN A 1 200 ? 30.164 9.852 3.591 1.00 46.34 200 ASN A O 1
ATOM 1608 N N . ASN A 1 201 ? 28.119 9.632 4.475 1.00 47.56 201 ASN A N 1
ATOM 1609 C CA . ASN A 1 201 ? 28.407 10.354 5.723 1.00 47.56 201 ASN A CA 1
ATOM 1610 C C . ASN A 1 201 ? 28.963 9.454 6.850 1.00 47.56 201 ASN A C 1
ATOM 1612 O O . ASN A 1 201 ? 28.927 9.828 8.021 1.00 47.56 201 ASN A O 1
ATOM 1616 N N . GLY A 1 202 ? 29.483 8.266 6.521 1.00 43.69 202 GLY A N 1
ATOM 1617 C CA . GLY A 1 202 ? 30.221 7.416 7.466 1.00 43.69 202 GLY A CA 1
ATOM 1618 C C . GLY A 1 202 ? 29.372 6.666 8.500 1.00 43.69 202 GLY A C 1
ATOM 1619 O O . GLY A 1 202 ? 29.929 6.003 9.369 1.00 43.69 202 GLY A O 1
ATOM 1620 N N . ILE A 1 203 ? 28.038 6.711 8.410 1.00 50.44 203 ILE A N 1
ATOM 1621 C CA . ILE A 1 203 ? 27.157 5.920 9.290 1.00 50.44 203 ILE A CA 1
ATOM 1622 C C . ILE A 1 203 ? 27.151 4.434 8.875 1.00 50.44 203 ILE A C 1
ATOM 1624 O O . ILE A 1 203 ? 26.863 3.568 9.701 1.00 50.44 203 ILE A O 1
ATOM 1628 N N . LEU A 1 204 ? 27.553 4.118 7.635 1.00 47.50 204 LEU A N 1
ATOM 1629 C CA . LEU A 1 204 ? 27.562 2.757 7.080 1.00 47.50 204 LEU A CA 1
ATOM 1630 C C . LEU A 1 204 ? 28.873 2.372 6.366 1.00 47.50 204 LEU A C 1
ATOM 1632 O O . LEU A 1 204 ? 28.868 1.515 5.491 1.00 47.50 204 LEU A O 1
ATOM 1636 N N . SER A 1 205 ? 30.016 2.957 6.740 1.00 37.47 205 SER A N 1
ATOM 1637 C CA . SER A 1 205 ? 31.305 2.698 6.069 1.00 37.47 205 SER A CA 1
ATOM 1638 C C . SER A 1 205 ? 32.020 1.397 6.473 1.00 37.47 205 SER A C 1
ATOM 1640 O O . SER A 1 205 ? 33.186 1.235 6.130 1.00 37.47 205 SER A O 1
ATOM 1642 N N . ASN A 1 206 ? 31.375 0.491 7.215 1.00 36.19 206 ASN A N 1
ATOM 1643 C CA . ASN A 1 206 ? 32.006 -0.737 7.718 1.00 36.19 206 ASN A CA 1
ATOM 1644 C C . ASN A 1 206 ? 31.176 -1.987 7.387 1.00 36.19 206 ASN A C 1
ATOM 1646 O O . ASN A 1 206 ? 30.673 -2.658 8.293 1.00 36.19 206 ASN A O 1
ATOM 1650 N N . VAL A 1 207 ? 31.048 -2.297 6.096 1.00 40.09 207 VAL A N 1
ATOM 1651 C CA . VAL A 1 207 ? 30.797 -3.668 5.621 1.00 40.09 207 VAL A CA 1
ATOM 1652 C C . VAL A 1 207 ? 31.932 -4.060 4.692 1.00 40.09 207 VAL A C 1
ATOM 1654 O O . VAL A 1 207 ? 32.227 -3.254 3.783 1.00 40.09 207 VAL A O 1
#

Sequence (207 aa):
MEDTVDIAKHEKYHQ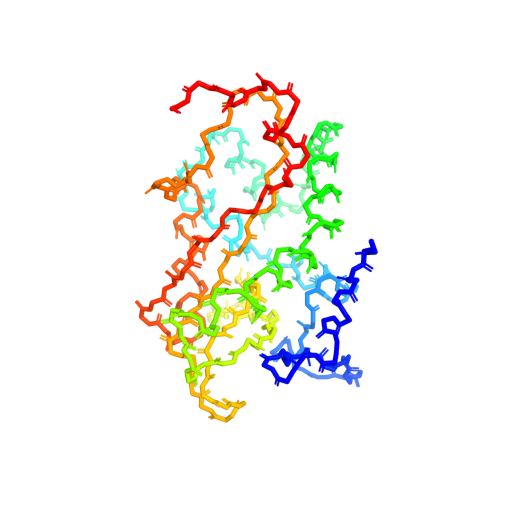LKSYIPGENPKTTKQKSETWFKIRNRSSVTGSTCYTALGQGKLKNMQVHYDRVKTGIDNFQFTEALISNMNYGTSHEIDAIATVVARVLPSMFSDLDYFEEVCTPIPEAHNSLFMVVSPDCSLRVSQTNCPKMMFETKCKVENTYSTPVCYEIPRYYIPQVLCEMACCDCDELRYACYVLEQYFNNGILSNV

Foldseek 3Di:
DPPPPPLVPQPQEAELDDDDPDDDQQNAAPPDPVNVVLQLPELAELLCVCLVVVNDDPVSVVQSCCCNPVVDRPDDQDPVNVVQVVQQVVCVVVVVCCCRVPVCVVPPVQWGWYAGGWFADADPPGSRHYIAGFRTAIDNDPPDQGQETEHEGEDDCPAQDDPDDPDDPPSNVSSRVVRCVRRVYPHYHYYYDYDPVVCVVPSPPPD